Protein AF-A0A7W9W9N7-F1 (afdb_monomer_lite)

InterPro domains:
  IPR012348 Ribonucleotide reductase-like [G3DSA:1.10.620.20] (193-237)

Sequence (237 aa):
MQHYTRLLMATAGLLALSTLVPGGTSSCSSGFCTPVYAQGGPNQPDMQTIHKLFADNKKIKRTVKNIPGGIEALTEATDPKTVALLQEHVAAMKIRLEKNQPMRMWDPLFAVLFQNADKVKMTVENTKRGVKITETSSDAYVVKLLQEHAKAVSGFVKDGIAGMHVSHPAPPKGAAPVAKTKEPAFVGKGDGEKTCPVTGEPVDVAQFVTWKGKTVKFCCPSCKAAFEKAPEKFLKK

Foldseek 3Di:
DDDDDDDDDDDDDDDDDDDDDDDDDDPDDDDDPDPPPDDDPPCVVLVVLQLVCLVCLVQKDKDWDQDVFAIKIDIFGPDPVNQVSQLVNVVVVVVCLVVLPFDPCVAQLRVVLSVCSVFKDWDWDRDPGHIMITIGGPDQLNRVSRVQVSVLVVVSSVNRPVSPPDHGDRDDDPPGRPPPDDDQAQQQLDDQPQAQRNPRHGFDPVAWDQDPNDIGTHNDPVSSVVCVVPVVNRDDD

pLDDT: mean 76.77, std 19.84, range [31.56, 97.44]

Organism: Armatimonas rosea (NCBI:txid685828)

Structure (mmCIF, N/CA/C/O backbone):
data_AF-A0A7W9W9N7-F1
#
_entry.id   AF-A0A7W9W9N7-F1
#
loop_
_atom_site.group_PDB
_atom_site.id
_atom_site.type_symbol
_atom_site.label_atom_id
_atom_site.label_alt_id
_atom_site.label_comp_id
_atom_site.label_asym_id
_atom_site.label_entity_id
_atom_site.label_seq_id
_atom_site.pdbx_PDB_ins_code
_atom_site.Cartn_x
_atom_site.Cartn_y
_atom_site.Cartn_z
_atom_site.occupancy
_atom_site.B_iso_or_equiv
_atom_site.auth_seq_id
_atom_site.auth_comp_id
_atom_site.auth_asym_id
_atom_site.auth_atom_id
_atom_site.pdbx_PDB_model_num
ATOM 1 N N . MET A 1 1 ? 61.807 41.816 -16.474 1.00 40.84 1 MET A N 1
ATOM 2 C CA . MET A 1 1 ? 62.053 42.867 -17.480 1.00 40.84 1 MET A CA 1
ATOM 3 C C . MET A 1 1 ? 61.484 42.402 -18.814 1.00 40.84 1 MET A C 1
ATOM 5 O O . MET A 1 1 ? 61.576 41.218 -19.095 1.00 40.84 1 MET A O 1
ATOM 9 N N . GLN A 1 2 ? 60.930 43.349 -19.576 1.00 47.66 2 GLN A N 1
ATOM 10 C CA . GLN A 1 2 ? 60.571 43.295 -21.004 1.00 47.66 2 GLN A CA 1
ATOM 11 C C . GLN A 1 2 ? 59.328 42.515 -21.468 1.00 47.66 2 GLN A C 1
ATOM 13 O O . GLN A 1 2 ? 59.349 41.338 -21.804 1.00 47.66 2 GLN A O 1
ATOM 18 N N . HIS A 1 3 ? 58.253 43.304 -21.560 1.00 47.69 3 HIS A N 1
ATOM 19 C CA . HIS A 1 3 ? 57.257 43.368 -22.632 1.00 47.69 3 HIS A CA 1
ATOM 20 C C . HIS A 1 3 ? 57.700 42.814 -23.995 1.00 47.69 3 HIS A C 1
ATOM 22 O O . HIS A 1 3 ? 58.794 43.148 -24.428 1.00 47.69 3 HIS A O 1
ATOM 28 N N . TYR A 1 4 ? 56.785 42.157 -24.722 1.00 55.44 4 TYR A N 1
ATOM 29 C CA . TYR A 1 4 ? 56.448 42.533 -26.104 1.00 55.44 4 TYR A CA 1
ATOM 30 C C . TYR A 1 4 ? 55.021 42.100 -26.480 1.00 55.44 4 TYR A C 1
ATOM 32 O O . TYR A 1 4 ? 54.622 40.946 -26.356 1.00 55.44 4 TYR A O 1
ATOM 40 N N . THR A 1 5 ? 54.275 43.094 -26.947 1.00 49.91 5 THR A N 1
ATOM 41 C CA . THR A 1 5 ? 52.902 43.090 -27.458 1.00 49.91 5 THR A CA 1
ATOM 42 C C . THR A 1 5 ? 52.925 42.941 -28.985 1.00 49.91 5 THR A C 1
ATOM 44 O O . THR A 1 5 ? 53.748 43.601 -29.616 1.00 49.91 5 THR A O 1
ATOM 47 N N . ARG A 1 6 ? 52.011 42.156 -29.584 1.00 56.78 6 ARG A N 1
ATOM 48 C CA . ARG A 1 6 ? 51.442 42.305 -30.956 1.00 56.78 6 ARG A CA 1
ATOM 49 C C . ARG A 1 6 ? 50.435 41.163 -31.187 1.00 56.78 6 ARG A C 1
ATOM 51 O O . ARG A 1 6 ? 50.823 40.006 -31.190 1.00 56.78 6 ARG A O 1
ATOM 58 N N . LEU A 1 7 ? 49.122 41.390 -31.129 1.00 46.16 7 LEU A N 1
ATOM 59 C CA . LEU A 1 7 ? 48.258 42.023 -32.140 1.00 46.16 7 LEU A CA 1
ATOM 60 C C . LEU A 1 7 ? 48.300 41.303 -33.502 1.00 46.16 7 LEU A C 1
ATOM 62 O O . LEU A 1 7 ? 49.146 41.608 -34.333 1.00 46.16 7 LEU A O 1
ATOM 66 N N . LEU A 1 8 ? 47.339 40.401 -33.723 1.00 48.62 8 LEU A N 1
ATOM 67 C CA . LEU A 1 8 ? 46.873 39.909 -35.028 1.00 48.62 8 LEU A CA 1
ATOM 68 C C . LEU A 1 8 ? 45.351 39.710 -34.890 1.00 48.62 8 LEU A C 1
ATOM 70 O O . LEU A 1 8 ? 44.895 38.868 -34.128 1.00 48.62 8 LEU A O 1
ATOM 74 N N . MET A 1 9 ? 44.589 40.711 -35.335 1.00 42.50 9 MET A N 1
ATOM 75 C CA . MET A 1 9 ? 43.753 40.665 -36.545 1.00 42.50 9 MET A CA 1
ATOM 76 C C . MET A 1 9 ? 42.456 39.866 -36.357 1.00 42.50 9 MET A C 1
ATOM 78 O O . MET A 1 9 ? 42.395 38.654 -36.535 1.00 42.50 9 MET A O 1
ATOM 82 N N . ALA A 1 10 ? 41.398 40.615 -36.040 1.00 45.53 10 ALA A N 1
ATOM 83 C CA . ALA A 1 10 ? 40.018 40.208 -36.236 1.00 45.53 10 ALA A CA 1
ATOM 84 C C . ALA A 1 10 ? 39.754 39.967 -37.730 1.00 45.53 10 ALA A C 1
ATOM 86 O O . ALA A 1 10 ? 40.024 40.837 -38.556 1.00 45.53 10 ALA A O 1
ATOM 87 N N . THR A 1 11 ? 39.175 38.817 -38.066 1.00 50.44 11 THR A N 1
ATOM 88 C CA . THR A 1 11 ? 38.458 38.621 -39.329 1.00 50.44 11 THR A CA 1
ATOM 89 C C . THR A 1 11 ? 37.087 38.038 -39.020 1.00 50.44 11 THR A C 1
ATOM 91 O O . THR A 1 11 ? 36.944 36.993 -38.389 1.00 50.44 11 THR A O 1
ATOM 94 N N . ALA A 1 12 ? 36.068 38.795 -39.416 1.00 47.12 12 ALA A N 1
ATOM 95 C CA . ALA A 1 12 ? 34.688 38.360 -39.476 1.00 47.12 12 ALA A CA 1
ATOM 96 C C . ALA A 1 12 ? 34.549 37.277 -40.557 1.00 47.12 12 ALA A C 1
ATOM 98 O O . ALA A 1 12 ? 35.091 37.417 -41.651 1.00 47.12 12 ALA A O 1
ATOM 99 N N . GLY A 1 13 ? 33.807 36.216 -40.254 1.00 39.72 13 GLY A N 1
ATOM 100 C CA . GLY A 1 13 ? 33.548 35.114 -41.175 1.00 39.72 13 GLY A CA 1
ATOM 101 C C . GLY A 1 13 ? 32.287 34.370 -40.769 1.00 39.72 13 GLY A C 1
ATOM 102 O O . GLY A 1 13 ? 32.342 33.341 -40.106 1.00 39.72 13 GLY A O 1
ATOM 103 N N . LEU A 1 14 ? 31.144 34.946 -41.135 1.00 44.09 14 LEU A N 1
ATOM 104 C CA . LEU A 1 14 ? 29.824 34.330 -41.084 1.00 44.09 14 LEU A CA 1
ATOM 105 C C . LEU A 1 14 ? 29.801 33.156 -42.079 1.00 44.09 14 LEU A C 1
ATOM 107 O O . LEU A 1 14 ? 29.951 33.390 -43.272 1.00 44.09 14 LEU A O 1
ATOM 111 N N . LEU A 1 15 ? 29.595 31.921 -41.619 1.00 41.34 15 LEU A N 1
ATOM 112 C CA . LEU A 1 15 ? 29.203 30.788 -42.467 1.00 41.34 15 LEU A CA 1
ATOM 113 C C . LEU A 1 15 ? 28.406 29.798 -41.613 1.00 41.34 15 LEU A C 1
ATOM 115 O O . LEU A 1 15 ? 28.943 28.933 -40.925 1.00 41.34 15 LEU A O 1
ATOM 119 N N . ALA A 1 16 ? 27.088 29.988 -41.628 1.00 44.88 16 ALA A N 1
ATOM 120 C CA . ALA A 1 16 ? 26.126 29.045 -41.089 1.00 44.88 16 ALA A CA 1
ATOM 121 C C . ALA A 1 16 ? 26.057 27.827 -42.020 1.00 44.88 16 ALA A C 1
ATOM 123 O O . ALA A 1 16 ? 25.498 27.907 -43.113 1.00 44.88 16 ALA A O 1
ATOM 124 N N . LEU A 1 17 ? 26.625 26.701 -41.587 1.00 41.78 17 LEU A N 1
ATOM 125 C CA . LEU A 1 17 ? 26.434 25.411 -42.239 1.00 41.78 17 LEU A CA 1
ATOM 126 C C . LEU A 1 17 ? 25.361 24.641 -41.465 1.00 41.78 17 LEU A C 1
ATOM 128 O O . LEU A 1 17 ? 25.608 24.064 -40.408 1.00 41.78 17 LEU A O 1
ATOM 132 N N . SER A 1 18 ? 24.138 24.714 -41.983 1.00 44.16 18 SER A N 1
ATOM 133 C CA . SER A 1 18 ? 22.984 23.966 -41.501 1.00 44.16 18 SER A CA 1
ATOM 134 C C . SER A 1 18 ? 23.140 22.502 -41.918 1.00 44.16 18 SER A C 1
ATOM 136 O O . SER A 1 18 ? 22.981 22.164 -43.090 1.00 44.16 18 SER A O 1
ATOM 138 N N . THR A 1 19 ? 23.494 21.627 -40.978 1.00 45.19 19 THR A N 1
ATOM 139 C CA . THR A 1 19 ? 23.406 20.181 -41.179 1.00 45.19 19 THR A CA 1
ATOM 140 C C . THR A 1 19 ? 22.002 19.713 -40.808 1.00 45.19 19 THR A C 1
ATOM 142 O O . THR A 1 19 ? 21.593 19.723 -39.647 1.00 45.19 19 THR A O 1
ATOM 145 N N . LEU A 1 20 ? 21.250 19.320 -41.840 1.00 41.62 20 LEU A N 1
ATOM 146 C CA . LEU A 1 20 ? 19.991 18.590 -41.731 1.00 41.62 20 LEU A CA 1
ATOM 147 C C . LEU A 1 20 ? 20.196 17.315 -40.898 1.00 41.62 20 LEU A C 1
ATOM 149 O O . LEU A 1 20 ? 20.941 16.418 -41.292 1.00 41.62 20 LEU A O 1
ATOM 153 N N . VAL A 1 21 ? 19.476 17.215 -39.783 1.00 51.91 21 VAL A N 1
ATOM 154 C CA . VAL A 1 21 ? 19.226 15.952 -39.080 1.00 51.91 21 VAL A CA 1
ATOM 155 C C . VAL A 1 21 ? 18.030 15.266 -39.757 1.00 51.91 21 VAL A C 1
ATOM 157 O O . VAL A 1 21 ? 16.982 15.902 -39.904 1.00 51.91 21 VAL A O 1
ATOM 160 N N . PRO A 1 22 ? 18.129 13.992 -40.172 1.00 45.22 22 PRO A N 1
ATOM 161 C CA . PRO A 1 22 ? 17.007 13.294 -40.779 1.00 45.22 22 PRO A CA 1
ATOM 162 C C . PRO A 1 22 ? 16.004 12.802 -39.723 1.00 45.22 22 PRO A C 1
ATOM 164 O O . PRO A 1 22 ? 16.324 11.980 -38.871 1.00 45.22 22 PRO A O 1
ATOM 167 N N . GLY A 1 23 ? 14.760 13.273 -39.856 1.00 41.81 23 GLY A N 1
ATOM 168 C CA . GLY A 1 23 ? 13.584 12.398 -39.900 1.00 41.81 23 GLY A CA 1
ATOM 169 C C . GLY A 1 23 ? 13.030 11.832 -38.589 1.00 41.81 23 GLY A C 1
ATOM 170 O O . GLY A 1 23 ? 12.945 10.618 -38.443 1.00 41.81 23 GLY A O 1
ATOM 171 N N . GLY A 1 24 ? 12.526 12.689 -37.698 1.00 35.91 24 GLY A N 1
ATOM 172 C CA . GLY A 1 24 ? 11.373 12.347 -36.857 1.00 35.91 24 GLY A CA 1
ATOM 173 C C . GLY A 1 24 ? 10.128 12.964 -37.491 1.00 35.91 24 GLY A C 1
ATOM 174 O O . GLY A 1 24 ? 10.065 14.183 -37.634 1.00 35.91 24 GLY A O 1
ATOM 175 N N . THR A 1 25 ? 9.168 12.159 -37.947 1.00 45.03 25 THR A N 1
ATOM 176 C CA . THR A 1 25 ? 7.948 12.661 -38.598 1.00 45.03 25 THR A CA 1
ATOM 177 C C . THR A 1 25 ? 7.050 13.357 -37.575 1.00 45.03 25 THR A C 1
ATOM 179 O O . THR A 1 25 ? 6.193 12.734 -36.950 1.00 45.03 25 THR A O 1
ATOM 182 N N . SER A 1 26 ? 7.260 14.658 -37.396 1.00 41.06 26 SER A N 1
ATOM 183 C CA . SER A 1 26 ? 6.352 15.559 -36.691 1.00 41.06 26 SER A CA 1
ATOM 184 C C . SER A 1 26 ? 5.166 15.881 -37.599 1.00 41.06 26 SER A C 1
ATOM 186 O O . SER A 1 26 ? 5.323 16.532 -38.629 1.00 41.06 26 SER A O 1
ATOM 188 N N . SER A 1 27 ? 3.969 15.423 -37.231 1.00 42.00 27 SER A N 1
ATOM 189 C CA . SER A 1 27 ? 2.727 15.856 -37.878 1.00 42.00 27 SER A CA 1
ATOM 190 C C . SER A 1 27 ? 2.332 17.226 -37.327 1.00 42.00 27 SER A C 1
ATOM 192 O O . SER A 1 27 ? 1.680 17.321 -36.290 1.00 42.00 27 SER A O 1
ATOM 194 N N . CYS A 1 28 ? 2.740 18.286 -38.021 1.00 42.50 28 CYS A N 1
ATOM 195 C CA . CYS A 1 28 ? 2.352 19.659 -37.720 1.00 42.50 28 CYS A CA 1
ATOM 196 C C . CYS A 1 28 ? 1.091 20.019 -38.513 1.00 42.50 28 CYS A C 1
ATOM 198 O O . CYS A 1 28 ? 1.147 20.146 -39.734 1.00 42.50 28 CYS A O 1
ATOM 200 N N . SER A 1 29 ? -0.034 20.234 -37.833 1.00 39.81 29 SER A N 1
ATOM 201 C CA . SER A 1 29 ? -1.151 20.989 -38.404 1.00 39.81 29 SER A CA 1
ATOM 202 C C . SER A 1 29 ? -1.223 22.338 -37.696 1.00 39.81 29 SER A C 1
ATOM 204 O O . SER A 1 29 ? -1.280 22.398 -36.470 1.00 39.81 29 SER A O 1
ATOM 206 N N . SER A 1 30 ? -1.158 23.417 -38.480 1.00 48.25 30 SER A N 1
ATOM 207 C CA . SER A 1 30 ? -1.393 24.808 -38.059 1.00 48.25 30 SER A CA 1
ATOM 208 C C . SER A 1 30 ? -0.595 25.301 -36.838 1.00 48.25 30 SER A C 1
ATOM 210 O O . SER A 1 30 ? -1.160 25.655 -35.808 1.00 48.25 30 SER A O 1
ATOM 212 N N . GLY A 1 31 ? 0.732 25.390 -36.977 1.00 48.78 31 GLY A N 1
ATOM 213 C CA . GLY A 1 31 ? 1.552 26.374 -36.248 1.00 48.78 31 GLY A CA 1
ATOM 214 C C . GLY A 1 31 ? 1.765 26.181 -34.741 1.00 48.78 31 GLY A C 1
ATOM 215 O O . GLY A 1 31 ? 2.533 26.937 -34.156 1.00 48.78 31 GLY A O 1
ATOM 216 N N . PHE A 1 32 ? 1.172 25.167 -34.115 1.00 36.06 32 PHE A N 1
ATOM 217 C CA . PHE A 1 32 ? 1.457 24.795 -32.730 1.00 36.06 32 PHE A CA 1
ATOM 218 C C . PHE A 1 32 ? 2.017 23.372 -32.680 1.00 36.06 32 PHE A C 1
ATOM 220 O O . PHE A 1 32 ? 1.282 22.394 -32.785 1.00 36.06 32 PHE A O 1
ATOM 227 N N . CYS A 1 33 ? 3.334 23.251 -32.490 1.00 39.16 33 CYS A N 1
ATOM 228 C CA . CYS A 1 33 ? 3.949 22.004 -32.039 1.00 39.16 33 CYS A CA 1
ATOM 229 C C . CYS A 1 33 ? 3.643 21.830 -30.550 1.00 39.16 33 CYS A C 1
ATOM 231 O O . CYS A 1 33 ? 4.439 22.212 -29.692 1.00 39.16 33 CYS A O 1
ATOM 233 N N . THR A 1 34 ? 2.478 21.278 -30.227 1.00 42.88 34 THR A N 1
ATOM 234 C CA . THR A 1 34 ? 2.276 20.687 -28.906 1.00 42.88 34 THR A CA 1
ATOM 235 C C . THR A 1 34 ? 3.014 19.345 -28.867 1.00 42.88 34 THR A C 1
ATOM 237 O O . THR A 1 34 ? 2.964 18.586 -29.839 1.00 42.88 34 THR A O 1
ATOM 240 N N . PRO A 1 35 ? 3.746 19.022 -27.784 1.00 41.84 35 PRO A N 1
ATOM 241 C CA . PRO A 1 35 ? 4.272 17.675 -27.613 1.00 41.84 35 PRO A CA 1
ATOM 242 C C . PRO A 1 35 ? 3.097 16.692 -27.663 1.00 41.84 35 PRO A C 1
ATOM 244 O O . PRO A 1 35 ? 2.033 16.972 -27.106 1.00 41.84 35 PRO A O 1
ATOM 247 N N . VAL A 1 36 ? 3.279 15.557 -28.343 1.00 39.09 36 VAL A N 1
ATOM 248 C CA . VAL A 1 36 ? 2.291 14.473 -28.444 1.00 39.09 36 VAL A CA 1
ATOM 249 C C . VAL A 1 36 ? 2.085 13.852 -27.053 1.00 39.09 36 VAL A C 1
ATOM 251 O O . VAL A 1 36 ? 2.637 12.815 -26.717 1.00 39.09 36 VAL A O 1
ATOM 254 N N . TYR A 1 37 ? 1.293 14.530 -26.228 1.00 43.41 37 TYR A N 1
ATOM 255 C CA . TYR A 1 37 ? 0.692 14.071 -24.974 1.00 43.41 37 TYR A CA 1
ATOM 256 C C . TYR A 1 37 ? -0.806 14.399 -25.000 1.00 43.41 37 TYR A C 1
ATOM 258 O O . TYR A 1 37 ? -1.374 14.881 -24.025 1.00 43.41 37 TYR A O 1
ATOM 266 N N . ALA A 1 38 ? -1.460 14.228 -26.149 1.00 44.88 38 ALA A N 1
ATOM 267 C CA . ALA A 1 38 ? -2.845 14.656 -26.300 1.00 44.88 38 ALA A CA 1
ATOM 268 C C . ALA A 1 38 ? -3.638 13.753 -27.245 1.00 44.88 38 ALA A C 1
ATOM 270 O O . ALA A 1 38 ? -4.150 14.201 -28.262 1.00 44.88 38 ALA A O 1
ATOM 271 N N . GLN A 1 39 ? -3.794 12.486 -26.871 1.00 40.41 39 GLN A N 1
ATOM 272 C CA . GLN A 1 39 ? -5.055 11.790 -27.117 1.00 40.41 39 GLN A CA 1
ATOM 273 C C . GLN A 1 39 ? -5.409 10.993 -25.874 1.00 40.41 39 GLN A C 1
ATOM 275 O O . GLN A 1 39 ? -5.072 9.823 -25.738 1.00 40.41 39 GLN A O 1
ATOM 280 N N . GLY A 1 40 ? -6.057 11.678 -24.937 1.00 38.28 40 GLY A N 1
ATOM 281 C CA . GLY A 1 40 ? -6.703 11.024 -23.827 1.00 38.28 40 GLY A CA 1
ATOM 282 C C . GLY A 1 40 ? -7.186 11.980 -22.754 1.00 38.28 40 GLY A C 1
ATOM 283 O O . GLY A 1 40 ? -6.492 12.933 -22.422 1.00 38.28 40 GLY A O 1
ATOM 284 N N . GLY A 1 41 ? -8.392 11.748 -22.226 1.00 39.88 41 GLY A N 1
ATOM 285 C CA . GLY A 1 41 ? -8.937 12.527 -21.107 1.00 39.88 41 GLY A CA 1
ATOM 286 C C . GLY A 1 41 ? -7.998 12.558 -19.885 1.00 39.88 41 GLY A C 1
ATOM 287 O O . GLY A 1 41 ? -7.009 11.826 -19.857 1.00 39.88 41 GLY A O 1
ATOM 288 N N . PRO A 1 42 ? -8.318 13.333 -18.832 1.00 54.25 42 PRO A N 1
ATOM 289 C CA . PRO A 1 42 ? -7.408 13.668 -17.719 1.00 54.25 42 PRO A CA 1
ATOM 290 C C . PRO A 1 42 ? -6.835 12.477 -16.915 1.00 54.25 42 PRO A C 1
ATOM 292 O O . PRO A 1 42 ? -6.027 12.674 -16.012 1.00 54.25 42 PRO A O 1
ATOM 295 N N . ASN A 1 43 ? -7.232 11.241 -17.233 1.00 57.00 43 ASN A N 1
ATOM 296 C CA . ASN A 1 43 ? -6.779 10.005 -16.593 1.00 57.00 43 ASN A CA 1
ATOM 297 C C . ASN A 1 43 ? -6.133 8.993 -17.559 1.00 57.00 43 ASN A C 1
ATOM 299 O O . ASN A 1 43 ? -5.747 7.912 -17.127 1.00 57.00 43 ASN A O 1
ATOM 303 N N . GLN A 1 44 ? -6.041 9.282 -18.860 1.00 58.38 44 GLN A N 1
ATOM 304 C CA . GLN A 1 44 ? -5.540 8.304 -19.829 1.00 58.38 44 GLN A CA 1
ATOM 305 C C . GLN A 1 44 ? -4.062 7.898 -19.688 1.00 58.38 44 GLN A C 1
ATOM 307 O O . GLN A 1 44 ? -3.822 6.695 -19.807 1.00 58.38 44 GLN A O 1
ATOM 312 N N . PRO A 1 45 ? -3.084 8.790 -19.410 1.00 71.69 45 PRO A N 1
ATOM 313 C CA . PRO A 1 45 ? -1.697 8.344 -19.224 1.00 71.69 45 PRO A CA 1
ATOM 314 C C . PRO A 1 45 ? -1.576 7.375 -18.039 1.00 71.69 45 PRO A C 1
ATOM 316 O O . PRO A 1 45 ? -0.962 6.318 -18.154 1.00 71.69 45 PRO A O 1
ATOM 319 N N . ASP A 1 46 ? -2.287 7.650 -16.947 1.00 75.25 46 ASP A N 1
ATOM 320 C CA . ASP A 1 46 ? -2.274 6.798 -15.757 1.00 75.25 46 ASP A CA 1
ATOM 321 C C . ASP A 1 46 ? -2.879 5.421 -16.021 1.00 75.25 46 ASP A C 1
ATOM 323 O O . ASP A 1 46 ? -2.357 4.419 -15.534 1.00 75.25 46 ASP A O 1
ATOM 327 N N . MET A 1 47 ? -3.958 5.354 -16.809 1.00 81.62 47 MET A N 1
ATOM 328 C CA . MET A 1 47 ? -4.556 4.075 -17.194 1.00 81.62 47 MET A CA 1
ATOM 329 C C . MET A 1 47 ? -3.599 3.262 -18.075 1.00 81.62 47 MET A C 1
ATOM 331 O O . MET A 1 47 ? -3.460 2.059 -17.879 1.00 81.62 47 MET A O 1
ATOM 335 N N . GLN A 1 48 ? -2.868 3.886 -18.997 1.00 84.50 48 GLN A N 1
ATOM 336 C CA . GLN A 1 48 ? -1.865 3.161 -19.786 1.00 84.50 48 GLN A CA 1
ATOM 337 C C . GLN A 1 48 ? -0.732 2.626 -18.897 1.00 84.50 48 GLN A C 1
ATOM 339 O O . GLN A 1 48 ? -0.383 1.443 -18.972 1.00 84.50 48 GLN A O 1
ATOM 344 N N . THR A 1 49 ? -0.208 3.464 -18.001 1.00 85.75 49 THR A N 1
ATOM 345 C CA . THR A 1 49 ? 0.877 3.098 -17.083 1.00 85.75 49 THR A CA 1
ATOM 346 C C . THR A 1 49 ? 0.447 2.002 -16.106 1.00 85.75 49 THR A C 1
ATOM 348 O O . THR A 1 49 ? 1.165 1.015 -15.939 1.00 85.75 49 THR A O 1
ATOM 351 N N . ILE A 1 50 ? -0.746 2.100 -15.509 1.00 86.38 50 ILE A N 1
ATOM 352 C CA . ILE A 1 50 ? -1.230 1.109 -14.538 1.00 86.38 50 ILE A CA 1
ATOM 353 C C . ILE A 1 50 ? -1.510 -0.249 -15.195 1.00 86.38 50 ILE A C 1
ATOM 355 O O . ILE A 1 50 ? -1.121 -1.278 -14.649 1.00 86.38 50 ILE A O 1
ATOM 359 N N . HIS A 1 51 ? -2.098 -0.274 -16.399 1.00 88.06 51 HIS A N 1
ATOM 360 C CA . HIS A 1 51 ? -2.318 -1.516 -17.145 1.00 88.06 51 HIS A CA 1
ATOM 361 C C . HIS A 1 51 ? -0.991 -2.208 -17.474 1.00 88.06 51 HIS A C 1
ATOM 363 O O . HIS A 1 51 ? -0.883 -3.430 -17.374 1.00 88.06 51 HIS A O 1
ATOM 369 N N . LYS A 1 52 ? 0.042 -1.430 -17.812 1.00 90.50 52 LYS A N 1
ATOM 370 C CA . LYS A 1 52 ? 1.378 -1.966 -18.073 1.00 90.50 52 LYS A CA 1
ATOM 371 C C . LYS A 1 52 ? 2.032 -2.527 -16.811 1.00 90.50 52 LYS A C 1
ATOM 373 O O . LYS A 1 52 ? 2.583 -3.621 -16.859 1.00 90.50 52 LYS A O 1
ATOM 378 N N . LEU A 1 53 ? 1.905 -1.840 -15.674 1.00 91.12 53 LEU A N 1
ATOM 379 C CA . LEU A 1 53 ? 2.375 -2.343 -14.379 1.00 91.12 53 LEU A CA 1
ATOM 380 C C . LEU A 1 53 ? 1.657 -3.635 -13.960 1.00 91.12 53 LEU A C 1
A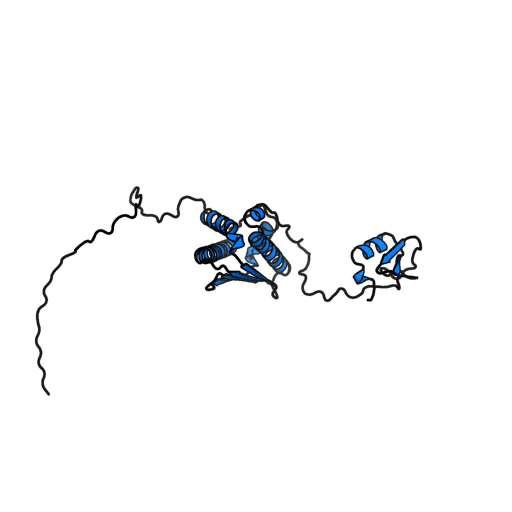TOM 382 O O . LEU A 1 53 ? 2.300 -4.546 -13.444 1.00 91.12 53 LEU A O 1
ATOM 386 N N . PHE A 1 54 ? 0.353 -3.752 -14.223 1.00 90.56 54 PHE A N 1
ATOM 387 C CA . PHE A 1 54 ? -0.394 -4.989 -13.979 1.00 90.56 54 PHE A CA 1
ATOM 388 C C . PHE A 1 54 ? 0.010 -6.132 -14.917 1.00 90.56 54 PHE A C 1
ATOM 390 O O . PHE A 1 54 ? -0.002 -7.285 -14.493 1.00 90.56 54 PHE A O 1
ATOM 397 N N . ALA A 1 55 ? 0.385 -5.841 -16.165 1.00 90.06 55 ALA A N 1
ATOM 398 C CA . ALA A 1 55 ? 0.920 -6.845 -17.087 1.00 90.06 55 ALA A CA 1
ATOM 399 C C . ALA A 1 55 ? 2.333 -7.310 -16.682 1.00 90.06 55 ALA A C 1
ATOM 401 O O . ALA A 1 55 ? 2.664 -8.490 -16.796 1.00 90.06 55 ALA A O 1
ATOM 402 N N . ASP A 1 56 ? 3.150 -6.394 -16.159 1.00 92.44 56 ASP A N 1
ATOM 403 C CA . ASP A 1 56 ? 4.515 -6.652 -15.689 1.00 92.44 56 ASP A CA 1
ATOM 404 C C . ASP A 1 56 ? 4.583 -7.066 -14.205 1.00 92.44 56 ASP A C 1
ATOM 406 O O . ASP A 1 56 ? 5.668 -7.094 -13.622 1.00 92.44 56 ASP A O 1
ATOM 410 N N . ASN A 1 57 ? 3.460 -7.434 -13.579 1.00 91.75 57 ASN A N 1
ATOM 411 C CA . ASN A 1 57 ? 3.366 -7.661 -12.133 1.00 91.75 57 ASN A CA 1
ATOM 412 C C . ASN A 1 57 ? 4.392 -8.682 -11.599 1.00 91.75 57 ASN A C 1
ATOM 414 O O . ASN A 1 57 ? 4.960 -8.495 -10.527 1.00 91.75 57 ASN A O 1
ATOM 418 N N . LYS A 1 58 ? 4.722 -9.711 -12.392 1.00 92.50 58 LYS A N 1
ATOM 419 C CA . LYS A 1 58 ? 5.734 -10.734 -12.059 1.00 92.50 58 LYS A CA 1
ATOM 420 C C . LYS A 1 58 ? 7.163 -10.188 -11.944 1.00 92.50 58 LYS A C 1
ATOM 422 O O . LYS A 1 58 ? 8.021 -10.854 -11.371 1.00 92.50 58 LYS A O 1
ATOM 427 N N . LYS A 1 59 ? 7.436 -9.004 -12.499 1.00 93.19 59 LYS A N 1
ATOM 428 C CA . LYS A 1 59 ? 8.737 -8.315 -12.430 1.00 93.19 59 LYS A CA 1
ATOM 429 C C . LYS A 1 59 ? 8.832 -7.367 -11.234 1.00 93.19 59 LYS A C 1
ATOM 431 O O . LYS A 1 59 ? 9.895 -6.790 -11.001 1.00 93.19 59 LYS A O 1
ATOM 436 N N . ILE A 1 60 ? 7.736 -7.188 -10.498 1.00 95.38 60 ILE A N 1
ATOM 437 C CA . ILE A 1 60 ? 7.616 -6.231 -9.406 1.00 95.38 60 ILE A CA 1
ATOM 438 C C . ILE A 1 60 ? 7.642 -6.991 -8.083 1.00 95.38 60 ILE A C 1
ATOM 440 O O . ILE A 1 60 ? 6.872 -7.919 -7.849 1.00 95.38 60 ILE A O 1
ATOM 444 N N . LYS A 1 61 ? 8.518 -6.561 -7.178 1.00 96.00 61 LYS A N 1
ATOM 445 C CA . LYS A 1 61 ? 8.569 -7.039 -5.802 1.00 96.00 61 LYS A CA 1
ATOM 446 C C . LYS A 1 61 ? 8.145 -5.912 -4.876 1.00 96.00 61 LYS A C 1
ATOM 448 O O . LYS A 1 61 ? 8.762 -4.851 -4.855 1.00 96.00 61 LYS A O 1
ATOM 453 N N . ARG A 1 62 ? 7.104 -6.152 -4.082 1.00 96.62 62 ARG A N 1
ATOM 454 C CA . ARG A 1 62 ? 6.596 -5.197 -3.094 1.00 96.62 62 ARG A CA 1
ATOM 455 C C . ARG A 1 62 ? 6.738 -5.760 -1.687 1.00 96.62 62 ARG A C 1
ATOM 457 O O . ARG A 1 62 ? 6.376 -6.903 -1.436 1.00 96.62 62 ARG A O 1
ATOM 464 N N . THR A 1 63 ? 7.242 -4.940 -0.772 1.00 96.44 63 THR A N 1
ATOM 465 C CA . THR A 1 63 ? 7.324 -5.235 0.663 1.00 96.44 63 THR A CA 1
ATOM 466 C C . THR A 1 63 ? 6.627 -4.123 1.432 1.00 96.44 63 THR A C 1
ATOM 468 O O . THR A 1 63 ? 6.920 -2.952 1.208 1.00 96.44 63 THR A O 1
ATOM 471 N N . VAL A 1 64 ? 5.723 -4.480 2.345 1.00 96.94 64 VAL A N 1
ATOM 472 C CA . VAL A 1 64 ? 4.989 -3.527 3.188 1.00 96.94 64 VAL A CA 1
ATOM 473 C C . VAL A 1 64 ? 5.341 -3.773 4.649 1.00 96.94 64 VAL A C 1
ATOM 475 O O . VAL A 1 64 ? 5.338 -4.912 5.115 1.00 96.94 64 VAL A O 1
ATOM 478 N N . LYS A 1 65 ? 5.626 -2.696 5.376 1.00 96.31 65 LYS A N 1
ATOM 479 C CA . LYS A 1 65 ? 5.821 -2.682 6.823 1.00 96.31 65 LYS A CA 1
ATOM 480 C C . LYS A 1 65 ? 4.789 -1.757 7.449 1.00 96.31 65 LYS A C 1
ATOM 482 O O . LYS A 1 65 ? 4.650 -0.606 7.045 1.00 96.31 65 LYS A O 1
ATOM 487 N N . ASN A 1 66 ? 4.098 -2.244 8.472 1.00 93.12 66 ASN A N 1
ATOM 488 C CA . ASN A 1 66 ? 3.239 -1.389 9.283 1.00 93.12 66 ASN A CA 1
ATOM 489 C C . ASN A 1 66 ? 4.110 -0.612 10.270 1.00 93.12 66 ASN A C 1
ATOM 491 O O . ASN A 1 66 ? 4.900 -1.211 11.002 1.00 93.12 66 ASN A O 1
ATOM 495 N N . ILE A 1 67 ? 3.942 0.706 10.306 1.00 92.69 67 ILE A N 1
ATOM 496 C CA . ILE A 1 67 ? 4.654 1.606 11.219 1.00 92.69 67 ILE A CA 1
ATOM 497 C C . ILE A 1 67 ? 3.651 2.295 12.154 1.00 92.69 67 ILE A C 1
ATOM 499 O O . ILE A 1 67 ? 2.447 2.305 11.872 1.00 92.69 67 ILE A O 1
ATOM 503 N N . PRO A 1 68 ? 4.098 2.869 13.286 1.00 88.75 68 PRO A N 1
ATOM 504 C CA . PRO A 1 68 ? 3.233 3.715 14.098 1.00 88.75 68 PRO A CA 1
ATOM 505 C C . PRO A 1 68 ? 2.641 4.843 13.241 1.00 88.75 68 PRO A C 1
ATOM 507 O O . PRO A 1 68 ? 3.378 5.585 12.600 1.00 88.75 68 PRO A O 1
ATOM 510 N N . GLY A 1 69 ? 1.311 4.945 13.204 1.00 90.56 69 GLY A N 1
ATOM 511 C CA . GLY A 1 69 ? 0.620 5.989 12.444 1.00 90.56 69 GLY A CA 1
ATOM 512 C C . GLY A 1 69 ? 0.522 5.761 10.931 1.00 90.56 69 GLY A C 1
ATOM 513 O O . GLY A 1 69 ? 0.139 6.693 10.231 1.00 90.56 69 GLY A O 1
ATOM 514 N N . GLY A 1 70 ? 0.840 4.571 10.397 1.00 94.19 70 GLY A N 1
ATOM 515 C CA . GLY A 1 70 ? 0.690 4.331 8.957 1.00 94.19 70 GLY A CA 1
ATOM 516 C C . GLY A 1 70 ? 1.384 3.088 8.403 1.00 94.19 70 GLY A C 1
ATOM 517 O O . GLY A 1 70 ? 1.405 2.024 9.033 1.00 94.19 70 GLY A O 1
ATOM 518 N N . ILE A 1 71 ? 1.944 3.238 7.201 1.00 96.94 71 ILE A N 1
ATOM 519 C CA . ILE A 1 71 ? 2.672 2.199 6.466 1.00 96.94 71 ILE A CA 1
ATOM 520 C C . ILE A 1 71 ? 3.968 2.745 5.849 1.00 96.94 71 ILE A C 1
ATOM 522 O O . ILE A 1 71 ? 4.083 3.922 5.512 1.00 96.94 71 ILE A O 1
ATOM 526 N N . GLU A 1 72 ? 4.919 1.843 5.637 1.00 97.19 72 GLU A N 1
ATOM 527 C CA . GLU A 1 72 ? 6.067 2.030 4.756 1.00 97.19 72 GLU A CA 1
ATOM 528 C C . GLU A 1 72 ? 6.048 0.911 3.706 1.00 97.19 72 GLU A C 1
ATOM 530 O O . GLU A 1 72 ? 6.002 -0.273 4.048 1.00 97.19 72 GLU A O 1
ATOM 535 N N . ALA A 1 73 ? 6.068 1.266 2.425 1.00 97.06 73 ALA A N 1
ATOM 536 C CA . ALA A 1 73 ? 6.051 0.321 1.318 1.00 97.06 73 ALA A CA 1
ATOM 537 C C . ALA A 1 73 ? 7.263 0.534 0.408 1.00 97.06 73 ALA A C 1
ATOM 539 O O . ALA A 1 73 ? 7.487 1.628 -0.102 1.00 97.06 73 ALA A O 1
ATOM 540 N N . LEU A 1 74 ? 8.019 -0.532 0.160 1.00 97.44 74 LEU A N 1
ATOM 541 C CA . LEU A 1 74 ? 9.105 -0.564 -0.814 1.00 97.44 74 LEU A CA 1
ATOM 542 C C . LEU A 1 74 ? 8.659 -1.395 -2.015 1.00 97.44 74 LEU A C 1
ATOM 544 O O . LEU A 1 74 ? 8.320 -2.569 -1.862 1.00 97.44 74 LEU A O 1
ATOM 548 N N . THR A 1 75 ? 8.645 -0.785 -3.198 1.00 97.12 75 THR A N 1
ATOM 549 C CA . THR A 1 75 ? 8.313 -1.460 -4.457 1.00 97.12 75 THR A CA 1
ATOM 550 C C . THR A 1 75 ? 9.498 -1.356 -5.401 1.00 97.12 75 THR A C 1
ATOM 552 O O . THR A 1 75 ? 9.934 -0.255 -5.728 1.00 97.12 75 THR A O 1
ATOM 555 N N . GLU A 1 76 ? 10.021 -2.500 -5.826 1.00 96.44 76 GLU A N 1
ATOM 556 C CA . GLU A 1 76 ? 11.224 -2.598 -6.646 1.00 96.44 76 GLU A CA 1
ATOM 557 C C . GLU A 1 76 ? 10.997 -3.490 -7.865 1.00 96.44 76 GLU A C 1
ATOM 559 O O . GLU A 1 76 ? 10.217 -4.440 -7.827 1.00 96.44 76 GLU A O 1
ATOM 564 N N . ALA A 1 77 ? 11.735 -3.211 -8.931 1.00 95.31 77 ALA A N 1
ATOM 565 C CA . ALA A 1 77 ? 11.822 -4.036 -10.123 1.00 95.31 77 ALA A CA 1
ATOM 566 C C . ALA A 1 77 ? 13.294 -4.230 -10.527 1.00 95.31 77 ALA A C 1
ATOM 568 O O . ALA A 1 77 ? 14.205 -3.553 -10.040 1.00 95.31 77 ALA A O 1
ATOM 569 N N . THR A 1 78 ? 13.548 -5.213 -11.387 1.00 90.31 78 THR A N 1
ATOM 570 C CA . THR A 1 78 ? 14.866 -5.432 -12.007 1.00 90.31 78 THR A CA 1
ATOM 571 C C . THR A 1 78 ? 14.971 -4.793 -13.386 1.00 90.31 78 THR A C 1
ATOM 573 O O . THR A 1 78 ? 16.059 -4.379 -13.773 1.00 90.31 78 THR A O 1
ATOM 576 N N . ASP A 1 79 ? 13.857 -4.698 -14.115 1.00 93.12 79 ASP A N 1
ATOM 577 C CA . ASP A 1 79 ? 13.810 -4.091 -15.442 1.00 93.12 79 ASP A CA 1
ATOM 578 C C . ASP A 1 79 ? 13.772 -2.552 -15.350 1.00 93.12 79 ASP A C 1
ATOM 580 O O . ASP A 1 79 ? 12.850 -2.010 -14.731 1.00 93.12 79 ASP A O 1
ATOM 584 N N . PRO A 1 80 ? 14.715 -1.824 -15.980 1.00 93.38 80 PRO A N 1
ATOM 585 C CA . PRO A 1 80 ? 14.757 -0.363 -15.925 1.00 93.38 80 PRO A CA 1
ATOM 586 C C . PRO A 1 80 ? 13.484 0.318 -16.444 1.00 93.38 80 PRO A C 1
ATOM 588 O O . PRO A 1 80 ? 13.115 1.377 -15.937 1.00 93.38 80 PRO A O 1
ATOM 591 N N . LYS A 1 81 ? 12.780 -0.279 -17.420 1.00 93.50 81 LYS A N 1
ATOM 592 C CA . LYS A 1 81 ? 11.522 0.291 -17.929 1.00 93.50 81 LYS A CA 1
ATOM 593 C C . LYS A 1 81 ? 10.409 0.154 -16.892 1.00 93.50 81 LYS A C 1
ATOM 595 O O . LYS A 1 81 ? 9.694 1.122 -16.653 1.00 93.50 81 LYS A O 1
ATOM 600 N N . THR A 1 82 ? 10.288 -0.999 -16.231 1.00 93.56 82 THR A N 1
ATOM 601 C CA . THR A 1 82 ? 9.353 -1.170 -15.106 1.00 93.56 82 THR A CA 1
ATOM 602 C C . THR A 1 82 ? 9.681 -0.228 -13.939 1.00 93.56 82 THR A C 1
ATOM 604 O O . THR A 1 82 ? 8.762 0.320 -13.339 1.00 93.56 82 THR A O 1
ATOM 607 N N . VAL A 1 83 ? 10.964 0.029 -13.640 1.00 95.00 83 VAL A N 1
ATOM 608 C CA . VAL A 1 83 ? 11.366 1.018 -12.616 1.00 95.00 83 VAL A CA 1
ATOM 609 C C . VAL A 1 83 ? 10.855 2.419 -12.957 1.00 95.00 83 VAL A C 1
ATOM 611 O O . VAL A 1 83 ? 10.264 3.070 -12.096 1.00 95.00 83 VAL A O 1
ATOM 614 N N . ALA A 1 84 ? 11.029 2.863 -14.204 1.00 93.69 84 ALA A N 1
ATOM 615 C CA . ALA A 1 84 ? 10.536 4.166 -14.649 1.00 93.69 84 ALA A CA 1
ATOM 616 C C . ALA A 1 84 ? 9.003 4.264 -14.540 1.00 93.69 84 ALA A C 1
ATOM 618 O O . ALA A 1 84 ? 8.493 5.232 -13.981 1.00 93.69 84 ALA A O 1
ATOM 619 N N . LEU A 1 85 ? 8.275 3.227 -14.976 1.00 94.31 85 LEU A N 1
ATOM 620 C CA . LEU A 1 85 ? 6.810 3.173 -14.873 1.00 94.31 85 LEU A CA 1
ATOM 621 C C . LEU A 1 85 ? 6.323 3.210 -13.418 1.00 94.31 85 LEU A C 1
ATOM 623 O O . LEU A 1 85 ? 5.316 3.849 -13.125 1.00 94.31 85 LEU A O 1
ATOM 627 N N . LEU A 1 86 ? 7.028 2.546 -12.494 1.00 94.31 86 LEU A N 1
ATOM 628 C CA . LEU A 1 86 ? 6.708 2.592 -11.063 1.00 94.31 86 LEU A CA 1
ATOM 629 C C . LEU A 1 86 ? 6.848 4.012 -10.506 1.00 94.31 86 LEU A C 1
ATOM 631 O O . LEU A 1 86 ? 5.967 4.476 -9.784 1.00 94.31 86 LEU A O 1
ATOM 635 N N . GLN A 1 87 ? 7.944 4.696 -10.836 1.00 94.12 87 GLN A N 1
ATOM 636 C CA . GLN A 1 87 ? 8.206 6.059 -10.368 1.00 94.12 87 GLN A CA 1
ATOM 637 C C . GLN A 1 87 ? 7.199 7.056 -10.953 1.00 94.12 87 GLN A C 1
ATOM 639 O O . GLN A 1 87 ? 6.656 7.876 -10.214 1.00 94.12 87 GLN A O 1
ATOM 644 N N . GLU A 1 88 ? 6.900 6.941 -12.248 1.00 92.75 88 GLU A N 1
ATOM 645 C CA . GLU A 1 88 ? 5.889 7.749 -12.934 1.00 92.75 88 GLU A CA 1
ATOM 646 C C . GLU A 1 88 ? 4.504 7.558 -12.309 1.00 92.75 88 GLU A C 1
ATOM 648 O O . GLU A 1 88 ? 3.857 8.526 -11.906 1.00 92.75 88 GLU A O 1
ATOM 653 N N . HIS A 1 89 ? 4.076 6.303 -12.149 1.00 93.38 89 HIS A N 1
ATOM 654 C CA . HIS A 1 89 ? 2.784 5.979 -11.559 1.00 93.38 89 HIS A CA 1
ATOM 655 C C . HIS A 1 89 ? 2.648 6.538 -10.141 1.00 93.38 89 HIS A C 1
ATOM 657 O O . HIS A 1 89 ? 1.652 7.183 -9.823 1.00 93.38 89 HIS A O 1
ATOM 663 N N . VAL A 1 90 ? 3.646 6.324 -9.280 1.00 93.81 90 VAL A N 1
ATOM 664 C CA . VAL A 1 90 ? 3.578 6.772 -7.882 1.00 93.81 90 VAL A CA 1
ATOM 665 C C . VAL A 1 90 ? 3.602 8.296 -7.774 1.00 93.81 90 VAL A C 1
ATOM 667 O O . VAL A 1 90 ? 2.876 8.852 -6.948 1.00 93.81 90 VAL A O 1
ATOM 670 N N . ALA A 1 91 ? 4.363 8.985 -8.630 1.00 91.94 91 ALA A N 1
ATOM 671 C CA . ALA A 1 91 ? 4.329 10.442 -8.703 1.00 91.94 91 ALA A CA 1
ATOM 672 C C . ALA A 1 91 ? 2.934 10.954 -9.107 1.00 91.94 91 ALA A C 1
ATOM 674 O O . ALA A 1 91 ? 2.401 11.857 -8.459 1.00 91.94 91 ALA A O 1
ATOM 675 N N . ALA A 1 92 ? 2.304 10.333 -10.111 1.00 90.88 92 ALA A N 1
ATOM 676 C CA . ALA A 1 92 ? 0.940 10.665 -10.516 1.00 90.88 92 ALA A CA 1
ATOM 677 C C . ALA A 1 92 ? -0.074 10.413 -9.385 1.00 90.88 92 ALA A C 1
ATOM 679 O O . ALA A 1 92 ? -0.931 11.258 -9.121 1.00 90.88 92 ALA A O 1
ATOM 680 N N . MET A 1 93 ? 0.046 9.294 -8.657 1.00 91.19 93 MET A N 1
ATOM 681 C CA . MET A 1 93 ? -0.848 8.979 -7.533 1.00 91.19 93 MET A CA 1
ATOM 682 C C . MET A 1 93 ? -0.725 9.987 -6.392 1.00 91.19 93 MET A C 1
ATOM 684 O O . MET A 1 93 ? -1.742 10.403 -5.838 1.00 91.19 93 MET A O 1
ATOM 688 N N . LYS A 1 94 ? 0.497 10.438 -6.086 1.00 91.50 94 LYS A N 1
ATOM 689 C CA . LYS A 1 94 ? 0.723 11.499 -5.101 1.00 91.50 94 LYS A CA 1
ATOM 690 C C . LYS A 1 94 ? 0.012 12.794 -5.507 1.00 91.50 94 LYS A C 1
ATOM 692 O O . LYS A 1 94 ? -0.726 13.356 -4.703 1.00 91.50 94 LYS A O 1
ATOM 697 N N . ILE A 1 95 ? 0.169 13.226 -6.760 1.00 90.62 95 ILE A N 1
ATOM 698 C CA . ILE A 1 95 ? -0.488 14.439 -7.276 1.00 90.62 95 ILE A CA 1
ATOM 699 C C . ILE A 1 95 ? -2.012 14.321 -7.176 1.00 90.62 95 ILE A C 1
ATOM 701 O O . ILE A 1 95 ? -2.686 15.283 -6.812 1.00 90.62 95 ILE A O 1
ATOM 705 N N . ARG A 1 96 ? -2.576 13.148 -7.479 1.00 89.56 96 ARG A N 1
ATOM 706 C CA . ARG A 1 96 ? -4.020 12.911 -7.359 1.00 89.56 96 ARG A CA 1
ATOM 707 C C . ARG A 1 96 ? -4.514 12.990 -5.929 1.00 89.56 96 ARG A C 1
ATOM 709 O O . ARG A 1 96 ? -5.589 13.539 -5.710 1.00 89.56 96 ARG A O 1
ATOM 716 N N . LEU A 1 97 ? -3.760 12.441 -4.982 1.00 89.81 97 LEU A N 1
ATOM 717 C CA . LEU A 1 97 ? -4.088 12.548 -3.566 1.00 89.81 97 LEU A CA 1
ATOM 718 C C . LEU A 1 97 ? -4.112 14.024 -3.141 1.00 89.81 97 LEU A C 1
ATOM 720 O O . LEU A 1 97 ? -5.092 14.474 -2.560 1.00 89.81 97 LEU A O 1
ATOM 724 N N . GLU A 1 98 ? -3.090 14.795 -3.523 1.00 88.50 98 GLU A N 1
ATOM 725 C CA . GLU A 1 98 ? -2.973 16.226 -3.202 1.00 88.50 98 GLU A CA 1
ATOM 726 C C . GLU A 1 98 ? -4.056 17.086 -3.869 1.00 88.50 98 GLU A C 1
ATOM 728 O O . GLU A 1 98 ? -4.544 18.047 -3.278 1.00 88.50 98 GLU A O 1
ATOM 733 N N . LYS A 1 99 ? -4.460 16.739 -5.096 1.00 88.25 99 LYS A N 1
ATOM 734 C CA . LYS A 1 99 ? -5.507 17.442 -5.855 1.00 88.25 99 LYS A CA 1
ATOM 735 C C . LYS A 1 99 ? -6.910 16.874 -5.641 1.00 88.25 99 LYS A C 1
ATOM 737 O O . LYS A 1 99 ? -7.844 17.330 -6.298 1.00 88.25 99 LYS A O 1
ATOM 742 N N . ASN A 1 100 ? -7.059 15.874 -4.774 1.00 85.31 100 ASN A N 1
ATOM 743 C CA . ASN A 1 100 ? -8.300 15.139 -4.547 1.00 85.31 100 ASN A CA 1
ATOM 744 C C . ASN A 1 100 ? -8.974 14.653 -5.852 1.00 85.31 100 ASN A C 1
ATOM 746 O O . ASN A 1 100 ? -10.156 14.887 -6.096 1.00 85.31 100 ASN A O 1
ATOM 750 N N . GLN A 1 101 ? -8.196 14.002 -6.721 1.00 86.06 101 GLN A N 1
ATOM 751 C CA . GLN A 1 101 ? -8.634 13.455 -8.010 1.00 86.06 101 GLN A CA 1
ATOM 752 C C . GLN A 1 101 ? -8.759 11.924 -7.932 1.00 86.06 101 GLN A C 1
ATOM 754 O O . GLN A 1 101 ? -7.840 11.211 -8.358 1.00 86.06 101 GLN A O 1
ATOM 759 N N . PRO A 1 102 ? -9.869 11.397 -7.382 1.00 81.06 102 PRO A N 1
ATOM 760 C CA . PRO A 1 102 ? -10.002 9.980 -7.086 1.00 81.06 102 PRO A CA 1
ATOM 761 C C . PRO A 1 102 ? -9.963 9.080 -8.320 1.00 81.06 102 PRO A C 1
ATOM 763 O O . PRO A 1 102 ? -10.416 9.439 -9.408 1.00 81.06 102 PRO A O 1
ATOM 766 N N . MET A 1 103 ? -9.496 7.849 -8.108 1.00 77.50 103 MET A N 1
ATOM 767 C CA . MET A 1 103 ? -9.605 6.747 -9.063 1.00 77.50 103 MET A CA 1
ATOM 768 C C . MET A 1 103 ? -10.275 5.536 -8.412 1.00 77.50 103 MET A C 1
ATOM 770 O O . MET A 1 103 ? -10.166 5.339 -7.206 1.00 77.50 103 MET A O 1
ATOM 774 N N . ARG A 1 104 ? -10.944 4.709 -9.230 1.00 82.75 104 ARG A N 1
ATOM 775 C CA . ARG A 1 104 ? -11.676 3.502 -8.794 1.00 82.75 104 ARG A CA 1
ATOM 776 C C . ARG A 1 104 ? -12.731 3.778 -7.710 1.00 82.75 104 ARG A C 1
ATOM 778 O O . ARG A 1 104 ? -12.854 3.016 -6.765 1.00 82.75 104 ARG A O 1
ATOM 785 N N . MET A 1 105 ? -13.551 4.818 -7.876 1.00 82.75 105 MET A N 1
ATOM 786 C CA . MET A 1 105 ? -14.642 5.134 -6.930 1.00 82.75 105 MET A CA 1
ATOM 787 C C . MET A 1 105 ? -15.713 4.039 -6.794 1.00 82.75 105 MET A C 1
ATOM 789 O O . MET A 1 105 ? -16.503 4.071 -5.857 1.00 82.75 105 MET A O 1
ATOM 793 N N . TRP A 1 106 ? -15.747 3.072 -7.711 1.00 80.88 106 TRP A N 1
ATOM 794 C CA . TRP A 1 106 ? -16.589 1.882 -7.591 1.00 80.88 106 TRP A CA 1
ATOM 795 C C . TRP A 1 106 ? -16.082 0.897 -6.522 1.00 80.88 106 TRP A C 1
ATOM 797 O O . TRP A 1 106 ? -16.849 0.059 -6.057 1.00 80.88 106 TRP A O 1
ATOM 807 N N . ASP A 1 107 ? -14.803 0.984 -6.141 1.00 86.38 107 ASP A N 1
ATOM 808 C CA . ASP A 1 107 ? -14.191 0.178 -5.089 1.00 86.38 107 ASP A CA 1
ATOM 809 C C . ASP A 1 107 ? -14.385 0.892 -3.731 1.00 86.38 107 ASP A C 1
ATOM 811 O O . ASP A 1 107 ? -13.877 2.008 -3.549 1.00 86.38 107 ASP A O 1
ATOM 815 N N . PRO A 1 108 ? -15.121 0.293 -2.772 1.00 89.25 108 PRO A N 1
ATOM 816 C CA . PRO A 1 108 ? -15.466 0.943 -1.509 1.00 89.25 108 PRO A CA 1
ATOM 817 C C . PRO A 1 108 ? -14.255 1.434 -0.714 1.00 89.25 108 PRO A C 1
ATOM 819 O O . PRO A 1 108 ? -14.300 2.520 -0.134 1.00 89.25 108 PRO A O 1
ATOM 822 N N . LEU A 1 109 ? -13.164 0.661 -0.692 1.00 91.69 109 LEU A N 1
ATOM 823 C CA . LEU A 1 109 ? -11.952 1.029 0.033 1.00 91.69 109 LEU A CA 1
ATOM 824 C C . LEU A 1 109 ? -11.334 2.314 -0.529 1.00 91.69 109 LEU A C 1
ATOM 826 O O . LEU A 1 109 ? -10.992 3.219 0.232 1.00 91.69 109 LEU A O 1
ATOM 830 N N . PHE A 1 110 ? -11.221 2.410 -1.855 1.00 90.25 110 PHE A N 1
ATOM 831 C CA . PHE A 1 110 ? -10.640 3.578 -2.520 1.00 90.25 110 PHE A CA 1
ATOM 832 C C . PHE A 1 110 ? -11.551 4.796 -2.391 1.00 90.25 110 PHE A C 1
ATOM 834 O O . PHE A 1 110 ? -11.067 5.884 -2.082 1.00 90.25 110 PHE A O 1
ATOM 841 N N . ALA A 1 111 ? -12.866 4.614 -2.537 1.00 88.69 111 ALA A N 1
ATOM 842 C CA . ALA A 1 111 ? -13.833 5.689 -2.347 1.00 88.69 111 ALA A CA 1
ATOM 843 C C . ALA A 1 111 ? -13.720 6.327 -0.955 1.00 88.69 111 ALA A C 1
ATOM 845 O O . ALA A 1 111 ? -13.644 7.550 -0.830 1.00 88.69 111 ALA A O 1
ATOM 846 N N . VAL A 1 112 ? -13.655 5.504 0.093 1.00 89.38 112 VAL A N 1
ATOM 847 C CA . VAL A 1 112 ? -13.558 5.989 1.475 1.00 89.38 112 VAL A CA 1
ATOM 848 C C . VAL A 1 112 ? -12.172 6.563 1.783 1.00 89.38 112 VAL A C 1
ATOM 850 O O . VAL A 1 112 ? -12.075 7.529 2.542 1.00 89.38 112 VAL A O 1
ATOM 853 N N . LEU A 1 113 ? -11.102 6.029 1.186 1.00 90.62 113 LEU A N 1
ATOM 854 C CA . LEU A 1 113 ? -9.758 6.591 1.329 1.00 90.62 113 LEU A CA 1
ATOM 855 C C . LEU A 1 113 ? -9.697 8.028 0.787 1.00 90.62 113 LEU A C 1
ATOM 857 O O . LEU A 1 113 ? -9.237 8.917 1.497 1.00 90.62 113 LEU A O 1
ATOM 861 N N . PHE A 1 114 ? -10.225 8.274 -0.419 1.00 88.75 114 PHE A N 1
ATOM 862 C CA . PHE A 1 114 ? -10.233 9.614 -1.023 1.00 88.75 114 PHE A CA 1
ATOM 863 C C . PHE A 1 114 ? -11.129 10.611 -0.276 1.00 88.75 114 PHE A C 1
ATOM 865 O O . PHE A 1 114 ? -10.787 11.784 -0.181 1.00 88.75 114 PHE A O 1
ATOM 872 N N . GLN A 1 115 ? -12.218 10.157 0.350 1.00 89.06 115 GLN A N 1
ATOM 873 C CA . GLN A 1 115 ? -13.013 10.999 1.259 1.00 89.06 115 GLN A CA 1
ATOM 874 C C . GLN A 1 115 ? -12.242 11.466 2.507 1.00 89.06 115 GLN A C 1
ATOM 876 O O . GLN A 1 115 ? -12.716 12.357 3.204 1.00 89.06 115 GLN A O 1
ATOM 881 N N . ASN A 1 116 ? -11.099 10.846 2.818 1.00 91.38 116 ASN A N 1
ATOM 882 C CA . ASN A 1 116 ? -10.226 11.206 3.936 1.00 91.38 116 ASN A CA 1
ATOM 883 C C . ASN A 1 116 ? -8.817 11.603 3.448 1.00 91.38 116 ASN A C 1
ATOM 885 O O . ASN A 1 116 ? -7.855 11.512 4.214 1.00 91.38 116 ASN A O 1
ATOM 889 N N . ALA A 1 117 ? -8.671 11.993 2.174 1.00 90.44 117 ALA A N 1
ATOM 890 C CA . ALA A 1 117 ? -7.380 12.319 1.564 1.00 90.44 117 ALA A CA 1
ATOM 891 C C . ALA A 1 117 ? -6.663 13.481 2.273 1.00 90.44 117 ALA A C 1
ATOM 893 O O . ALA A 1 117 ? -5.442 13.460 2.404 1.00 90.44 117 ALA A O 1
ATOM 894 N N . ASP A 1 118 ? -7.422 14.442 2.803 1.00 91.69 118 ASP A N 1
ATOM 895 C CA . ASP A 1 118 ? -6.947 15.584 3.595 1.00 91.69 118 ASP A CA 1
ATOM 896 C C . ASP A 1 118 ? -6.188 15.173 4.868 1.00 91.69 118 ASP A C 1
ATOM 898 O O . ASP A 1 118 ? -5.365 15.927 5.386 1.00 91.69 118 ASP A O 1
ATOM 902 N N . LYS A 1 119 ? -6.428 13.952 5.356 1.00 93.62 119 LYS A N 1
ATOM 903 C CA . LYS A 1 119 ? -5.796 13.391 6.555 1.00 93.62 119 LYS A CA 1
ATOM 904 C C . LYS A 1 119 ? -4.601 12.494 6.250 1.00 93.62 119 LYS A C 1
ATOM 906 O O . LYS A 1 119 ? -4.009 11.952 7.188 1.00 93.62 119 LYS A O 1
ATOM 911 N N . VAL A 1 120 ? -4.263 12.280 4.978 1.00 95.00 120 VAL A N 1
ATOM 912 C CA . VAL A 1 120 ? -3.165 11.402 4.563 1.00 95.00 120 VAL A CA 1
ATOM 913 C C . VAL A 1 120 ? -1.951 12.237 4.188 1.00 95.00 120 VAL A C 1
ATOM 915 O O . VAL A 1 120 ? -2.000 13.094 3.312 1.00 95.00 120 VAL A O 1
ATOM 918 N N . LYS A 1 121 ? -0.812 11.931 4.808 1.00 95.25 121 LYS A N 1
ATOM 919 C CA . LYS A 1 121 ? 0.490 12.451 4.401 1.00 95.25 121 LYS A CA 1
ATOM 920 C C . LYS A 1 121 ? 1.262 11.361 3.671 1.00 95.25 121 LYS A C 1
ATOM 922 O O . LYS A 1 121 ? 1.575 10.334 4.265 1.00 95.25 121 LYS A O 1
ATOM 927 N N . MET A 1 122 ? 1.607 11.608 2.409 1.00 95.19 122 MET A N 1
ATOM 928 C CA . MET A 1 122 ? 2.373 10.681 1.573 1.00 95.19 122 MET A CA 1
ATOM 929 C C . MET A 1 122 ? 3.742 11.270 1.208 1.00 95.19 122 MET A C 1
ATOM 931 O O . MET A 1 122 ? 3.840 12.305 0.540 1.00 95.19 122 MET A O 1
ATOM 935 N N . THR A 1 123 ? 4.809 10.579 1.599 1.00 95.81 123 THR A N 1
ATOM 936 C CA . THR A 1 123 ? 6.185 10.853 1.164 1.00 95.81 123 THR A CA 1
ATOM 937 C C . THR A 1 123 ? 6.615 9.795 0.157 1.00 95.81 123 THR A C 1
ATOM 939 O O . THR A 1 123 ? 6.365 8.608 0.355 1.00 95.81 123 THR A O 1
ATOM 942 N N . VAL A 1 124 ? 7.266 10.236 -0.918 1.00 95.94 124 VAL A N 1
ATOM 943 C CA . VAL A 1 124 ? 7.760 9.380 -1.998 1.00 95.94 124 VAL A CA 1
ATOM 944 C C . VAL A 1 124 ? 9.258 9.609 -2.133 1.00 95.94 124 VAL A C 1
ATOM 946 O O . VAL A 1 124 ? 9.700 10.746 -2.281 1.00 95.94 124 VAL A O 1
ATOM 949 N N . GLU A 1 125 ? 10.023 8.527 -2.088 1.00 97.00 125 GLU A N 1
ATOM 950 C CA . GLU A 1 125 ? 11.471 8.512 -2.257 1.00 97.00 125 GLU A CA 1
ATOM 951 C C . GLU A 1 125 ? 11.818 7.550 -3.397 1.00 97.00 125 GLU A C 1
ATOM 953 O O . GLU A 1 125 ? 11.607 6.337 -3.303 1.00 97.00 125 GLU A O 1
ATOM 958 N N . ASN A 1 126 ? 12.356 8.081 -4.493 1.00 95.69 126 ASN A N 1
ATOM 959 C CA . ASN A 1 126 ? 12.808 7.247 -5.602 1.00 95.69 126 ASN A CA 1
ATOM 960 C C . ASN A 1 126 ? 14.089 6.507 -5.209 1.00 95.69 126 ASN A C 1
ATOM 962 O O . ASN A 1 126 ? 15.036 7.097 -4.692 1.00 95.69 126 ASN A O 1
ATOM 966 N N . THR A 1 127 ? 14.139 5.209 -5.497 1.00 94.12 127 THR A N 1
ATOM 967 C CA . THR A 1 127 ? 15.339 4.388 -5.321 1.00 94.12 127 THR A CA 1
ATOM 968 C C . THR A 1 127 ? 15.904 4.012 -6.687 1.00 94.12 127 THR A C 1
ATOM 970 O O . THR A 1 127 ? 15.222 4.098 -7.708 1.00 94.12 127 THR A O 1
ATOM 973 N N . LYS A 1 128 ? 17.149 3.523 -6.730 1.00 93.56 128 LYS A N 1
ATOM 974 C CA . LYS A 1 128 ? 17.762 3.036 -7.983 1.00 93.56 128 LYS A CA 1
ATOM 975 C C . LYS A 1 128 ? 16.964 1.905 -8.647 1.00 93.56 128 LYS A C 1
ATOM 977 O O . LYS A 1 128 ? 17.108 1.681 -9.841 1.00 93.56 128 LYS A O 1
ATOM 982 N N . ARG A 1 129 ? 16.169 1.169 -7.865 1.00 94.44 129 ARG A N 1
ATOM 983 C CA . ARG A 1 129 ? 15.440 -0.030 -8.298 1.00 94.44 129 ARG A CA 1
ATOM 984 C C . ARG A 1 129 ? 13.924 0.123 -8.224 1.00 94.44 129 ARG A C 1
ATOM 986 O O . ARG A 1 129 ? 13.220 -0.857 -8.434 1.00 94.44 129 ARG A O 1
ATOM 993 N N . GLY A 1 130 ? 13.405 1.309 -7.915 1.00 94.62 130 GLY A N 1
ATOM 994 C CA . GLY A 1 130 ? 11.971 1.517 -7.749 1.00 94.62 130 GLY A CA 1
ATOM 995 C C . GLY A 1 130 ? 11.655 2.724 -6.881 1.00 94.62 130 GLY A C 1
ATOM 996 O O . GLY A 1 130 ? 12.161 3.822 -7.121 1.00 94.62 130 GLY A O 1
ATOM 997 N N . VAL A 1 131 ? 10.786 2.520 -5.892 1.00 97.06 131 VAL A N 1
ATOM 998 C CA . VAL A 1 131 ? 10.212 3.59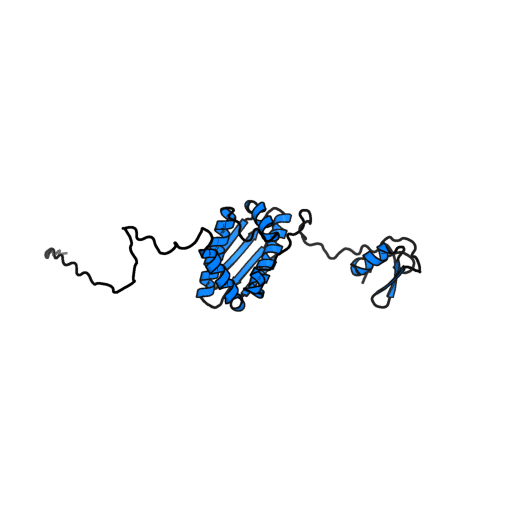6 -5.084 1.00 97.06 131 VAL A CA 1
ATOM 999 C C . VAL A 1 131 ? 9.879 3.125 -3.671 1.00 97.06 131 VAL A C 1
ATOM 1001 O O . VAL A 1 131 ? 9.338 2.034 -3.457 1.00 97.06 131 VAL A O 1
ATOM 1004 N N . LYS A 1 132 ? 10.208 3.970 -2.699 1.00 97.38 132 LYS A N 1
ATOM 1005 C CA . LYS A 1 132 ? 9.813 3.842 -1.304 1.00 97.38 132 LYS A CA 1
ATOM 1006 C C . LYS A 1 132 ? 8.726 4.873 -1.011 1.00 97.38 132 LYS A C 1
ATOM 1008 O O . LYS A 1 132 ? 8.862 6.045 -1.349 1.00 97.38 132 LYS A O 1
ATOM 1013 N N . ILE A 1 133 ? 7.643 4.422 -0.396 1.00 97.31 133 ILE A N 1
ATOM 1014 C CA . ILE A 1 133 ? 6.486 5.239 -0.044 1.00 97.31 133 ILE A CA 1
ATOM 1015 C C . ILE A 1 133 ? 6.272 5.138 1.458 1.00 97.31 133 ILE A C 1
ATOM 1017 O O . ILE A 1 133 ? 6.254 4.038 2.011 1.00 97.31 133 ILE A O 1
ATOM 1021 N N . THR A 1 134 ? 6.053 6.280 2.093 1.00 97.00 134 THR A N 1
ATOM 1022 C CA . THR A 1 134 ? 5.631 6.358 3.489 1.00 97.00 134 THR A CA 1
ATOM 1023 C C . THR A 1 134 ? 4.316 7.114 3.544 1.00 97.00 134 THR A C 1
ATOM 1025 O O . THR A 1 134 ? 4.264 8.287 3.178 1.00 97.00 134 THR A O 1
ATOM 1028 N N . GLU A 1 135 ? 3.261 6.448 4.003 1.00 96.19 135 GLU A N 1
ATOM 1029 C CA . GLU A 1 135 ? 1.929 7.033 4.162 1.00 96.19 135 GLU A CA 1
ATOM 1030 C C . GLU A 1 135 ? 1.565 7.038 5.640 1.00 96.19 135 GLU A C 1
ATOM 1032 O O . GLU A 1 135 ? 1.600 5.994 6.296 1.00 96.19 135 GLU A O 1
ATOM 1037 N N . THR A 1 136 ? 1.226 8.209 6.175 1.00 96.50 136 THR A N 1
ATOM 1038 C CA . THR A 1 136 ? 0.888 8.382 7.590 1.00 96.50 136 THR A CA 1
ATOM 1039 C C . THR A 1 136 ? -0.361 9.226 7.794 1.00 96.50 136 THR A C 1
ATOM 1041 O O . THR A 1 136 ? -0.753 10.019 6.938 1.00 96.50 136 THR A O 1
ATOM 1044 N N . SER A 1 137 ? -0.995 9.047 8.951 1.00 95.88 137 SER A N 1
ATOM 1045 C CA . SER A 1 137 ? -2.105 9.869 9.422 1.00 95.88 137 SER A CA 1
ATOM 1046 C C . SER A 1 137 ? -2.107 9.947 10.948 1.00 95.88 137 SER A C 1
ATOM 1048 O O . SER A 1 137 ? -1.663 9.022 11.631 1.00 95.88 137 SER A O 1
ATOM 1050 N N . SER A 1 138 ? -2.630 11.046 11.491 1.00 93.56 138 SER A N 1
ATOM 1051 C CA . SER A 1 138 ? -2.968 11.163 12.914 1.00 93.56 138 SER A CA 1
ATOM 1052 C C . SER A 1 138 ? -4.324 10.531 13.246 1.00 93.56 138 SER A C 1
ATOM 1054 O O . SER A 1 138 ? -4.590 10.224 14.407 1.00 93.56 138 SER A O 1
ATOM 1056 N N . ASP A 1 139 ? -5.177 10.308 12.241 1.00 93.06 139 ASP A N 1
ATOM 1057 C CA . ASP A 1 139 ? -6.481 9.683 12.414 1.00 93.06 139 ASP A CA 1
ATOM 1058 C C . ASP A 1 139 ? -6.332 8.157 12.417 1.00 93.06 139 ASP A C 1
ATOM 1060 O O . ASP A 1 139 ? -6.023 7.506 11.418 1.00 93.06 139 ASP A O 1
ATOM 1064 N N . ALA A 1 140 ? -6.588 7.592 13.588 1.00 91.00 140 ALA A N 1
ATOM 1065 C CA . ALA A 1 140 ? -6.655 6.176 13.899 1.00 91.00 140 ALA A CA 1
ATOM 1066 C C . ALA A 1 140 ? -7.408 5.320 12.853 1.00 91.00 140 ALA A C 1
ATOM 1068 O O . ALA A 1 140 ? -6.961 4.224 12.503 1.00 91.00 140 ALA A O 1
ATOM 1069 N N . TYR A 1 141 ? -8.533 5.811 12.336 1.00 89.88 141 TYR A N 1
ATOM 1070 C CA . TYR A 1 141 ? -9.312 5.124 11.310 1.00 89.88 141 TYR A CA 1
ATOM 1071 C C . TYR A 1 141 ? -8.638 5.213 9.935 1.00 89.88 141 TYR A C 1
ATOM 1073 O O . TYR A 1 141 ? -8.566 4.222 9.208 1.00 89.88 141 TYR A O 1
ATOM 1081 N N . VAL A 1 142 ? -8.055 6.365 9.603 1.00 93.62 142 VAL A N 1
ATOM 1082 C CA . VAL A 1 142 ? -7.310 6.550 8.349 1.00 93.62 142 VAL A CA 1
ATOM 1083 C C . VAL A 1 142 ? -6.064 5.672 8.315 1.00 93.62 142 VAL A C 1
ATOM 1085 O O . VAL A 1 142 ? -5.796 5.045 7.297 1.00 93.62 142 VAL A O 1
ATOM 1088 N N . VAL A 1 143 ? -5.364 5.492 9.439 1.00 94.19 143 VAL A N 1
ATOM 1089 C CA . VAL A 1 143 ? -4.262 4.517 9.542 1.00 94.19 143 VAL A CA 1
ATOM 1090 C C . VAL A 1 143 ? -4.718 3.108 9.150 1.00 94.19 143 VAL A C 1
ATOM 1092 O O . VAL A 1 143 ? -3.971 2.378 8.497 1.00 94.19 143 VAL A O 1
ATOM 1095 N N . LYS A 1 144 ? -5.948 2.714 9.504 1.00 92.50 144 LYS A N 1
ATOM 1096 C CA . LYS A 1 144 ? -6.505 1.427 9.071 1.00 92.50 144 LYS A CA 1
ATOM 1097 C C . LYS A 1 144 ? -6.828 1.389 7.591 1.00 92.50 144 LYS A C 1
ATOM 1099 O O . LYS A 1 144 ? -6.502 0.391 6.953 1.00 92.50 144 LYS A O 1
ATOM 1104 N N . LEU A 1 145 ? -7.389 2.462 7.041 1.00 94.00 145 LEU A N 1
ATOM 1105 C CA . LEU A 1 145 ? -7.600 2.577 5.598 1.00 94.00 145 LEU A CA 1
ATOM 1106 C C . LEU A 1 145 ? -6.285 2.430 4.827 1.00 94.00 145 LEU A C 1
ATOM 1108 O O . LEU A 1 145 ? -6.244 1.664 3.873 1.00 94.00 145 LEU A O 1
ATOM 1112 N N . LEU A 1 146 ? -5.201 3.070 5.279 1.00 95.06 146 LEU A N 1
ATOM 1113 C CA . LEU A 1 146 ? -3.873 2.950 4.664 1.00 95.06 146 LEU A CA 1
ATOM 1114 C C . LEU A 1 146 ? -3.340 1.512 4.718 1.00 95.06 146 LEU A C 1
ATOM 1116 O O . LEU A 1 146 ? -2.792 1.008 3.741 1.00 95.06 146 LEU A O 1
ATOM 1120 N N . GLN A 1 147 ? -3.538 0.812 5.837 1.00 94.75 147 GLN A N 1
ATOM 1121 C CA . GLN A 1 147 ? -3.126 -0.589 5.977 1.00 94.75 147 GLN A CA 1
ATOM 1122 C C . GLN A 1 147 ? -3.912 -1.524 5.048 1.00 94.75 147 GLN A C 1
ATOM 1124 O O . GLN A 1 147 ? -3.313 -2.398 4.421 1.00 94.75 147 GLN A O 1
ATOM 1129 N N . GLU A 1 148 ? -5.230 -1.349 4.928 1.00 94.81 148 GLU A N 1
ATOM 1130 C CA . GLU A 1 148 ? -6.046 -2.131 3.987 1.00 94.81 148 GLU A CA 1
ATOM 1131 C C . GLU A 1 148 ? -5.740 -1.762 2.530 1.00 94.81 148 GLU A C 1
ATOM 1133 O O . GLU A 1 148 ? -5.606 -2.647 1.685 1.00 94.81 148 GLU A O 1
ATOM 1138 N N . HIS A 1 149 ? -5.515 -0.479 2.242 1.00 94.81 149 HIS A N 1
ATOM 1139 C CA . HIS A 1 149 ? -5.050 -0.013 0.938 1.00 94.81 149 HIS A CA 1
ATOM 1140 C C . HIS A 1 149 ? -3.724 -0.683 0.557 1.00 94.81 149 HIS A C 1
ATOM 1142 O O . HIS A 1 149 ? -3.588 -1.222 -0.542 1.00 94.81 149 HIS A O 1
ATOM 1148 N N . ALA A 1 150 ? -2.767 -0.760 1.485 1.00 95.69 150 ALA A N 1
ATOM 1149 C CA . ALA A 1 150 ? -1.491 -1.424 1.245 1.00 95.69 150 ALA A CA 1
ATOM 1150 C C . ALA A 1 150 ? -1.651 -2.907 0.888 1.00 95.69 150 ALA A C 1
ATOM 1152 O O . ALA A 1 150 ? -0.909 -3.415 0.039 1.00 95.69 150 ALA A O 1
ATOM 1153 N N . LYS A 1 151 ? -2.610 -3.603 1.514 1.00 94.62 151 LYS A N 1
ATOM 1154 C CA . LYS A 1 151 ? -2.937 -4.995 1.182 1.00 94.62 151 LYS A CA 1
ATOM 1155 C C . LYS A 1 151 ? -3.552 -5.101 -0.208 1.00 94.62 151 LYS A C 1
ATOM 1157 O O . LYS A 1 151 ? -3.086 -5.934 -0.976 1.00 94.62 151 LYS A O 1
ATOM 1162 N N . ALA A 1 152 ? -4.513 -4.242 -0.550 1.00 93.50 152 ALA A N 1
ATOM 1163 C CA . ALA A 1 152 ? -5.133 -4.210 -1.876 1.00 93.50 152 ALA A CA 1
ATOM 1164 C C . ALA A 1 152 ? -4.088 -3.985 -2.984 1.00 93.50 152 ALA A C 1
ATOM 1166 O O . ALA A 1 152 ? -4.010 -4.754 -3.939 1.00 93.50 152 ALA A O 1
ATOM 1167 N N . VAL A 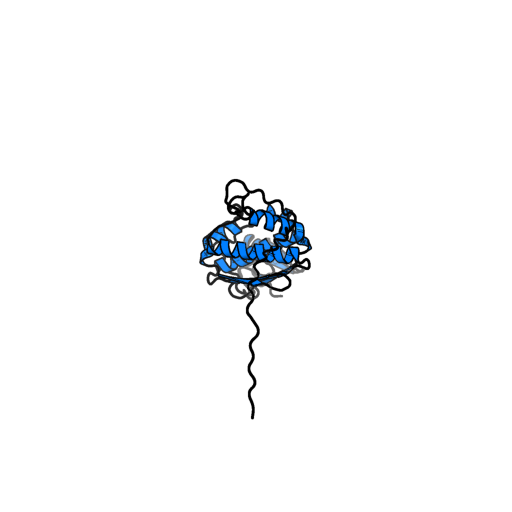1 153 ? -3.189 -3.009 -2.807 1.00 93.75 153 VAL A N 1
ATOM 1168 C CA . VAL A 1 153 ? -2.093 -2.749 -3.759 1.00 93.75 153 VAL A CA 1
ATOM 1169 C C . VAL A 1 153 ? -1.125 -3.933 -3.843 1.00 93.75 153 VAL A C 1
ATOM 1171 O O . VAL A 1 153 ? -0.652 -4.272 -4.926 1.00 93.75 153 VAL A O 1
ATOM 1174 N N . SER A 1 154 ? -0.847 -4.605 -2.722 1.00 94.69 154 SER A N 1
ATOM 1175 C CA . SER A 1 154 ? -0.038 -5.833 -2.726 1.00 94.69 154 SER A CA 1
ATOM 1176 C C . SER A 1 154 ? -0.748 -6.983 -3.453 1.00 94.69 154 SER A C 1
ATOM 1178 O O . SER A 1 154 ? -0.093 -7.750 -4.155 1.00 94.69 154 SER A O 1
ATOM 1180 N N . GLY A 1 155 ? -2.077 -7.060 -3.342 1.00 93.25 155 GLY A N 1
ATOM 1181 C CA . GLY A 1 155 ? -2.931 -7.946 -4.130 1.00 93.25 155 GLY A CA 1
ATOM 1182 C C . GLY A 1 155 ? -2.798 -7.672 -5.623 1.00 93.25 155 GLY A C 1
ATOM 1183 O O . GLY A 1 155 ? -2.539 -8.593 -6.384 1.00 93.25 155 GLY A O 1
ATOM 1184 N N . PHE A 1 156 ? -2.821 -6.411 -6.055 1.00 92.31 156 PHE A N 1
ATOM 1185 C CA . PHE A 1 156 ? -2.626 -6.096 -7.471 1.00 92.31 156 PHE A CA 1
ATOM 1186 C C . PHE A 1 156 ? -1.244 -6.483 -8.009 1.00 92.31 156 PHE A C 1
ATOM 1188 O O . PHE A 1 156 ? -1.128 -6.944 -9.142 1.00 92.31 156 PHE A O 1
ATOM 1195 N N . VAL A 1 157 ? -0.187 -6.331 -7.206 1.00 93.38 157 VAL A N 1
ATOM 1196 C CA . VAL A 1 157 ? 1.153 -6.810 -7.586 1.00 93.38 157 VAL A CA 1
ATOM 1197 C C . VAL A 1 157 ? 1.172 -8.338 -7.695 1.00 93.38 157 VAL A C 1
ATOM 1199 O O . VAL A 1 157 ? 1.834 -8.886 -8.572 1.00 93.38 157 VAL A O 1
ATOM 1202 N N . LYS A 1 158 ? 0.420 -9.047 -6.852 1.00 93.19 158 LYS A N 1
ATOM 1203 C CA . LYS A 1 158 ? 0.322 -10.510 -6.893 1.00 93.19 158 LYS A CA 1
ATOM 1204 C C . LYS A 1 158 ? -0.508 -11.014 -8.081 1.00 93.19 158 LYS A C 1
ATOM 1206 O O . LYS A 1 158 ? -0.058 -11.901 -8.802 1.00 93.19 158 LYS A O 1
ATOM 1211 N N . ASP A 1 159 ? -1.685 -10.436 -8.285 1.00 92.00 159 ASP A N 1
ATOM 1212 C CA . ASP A 1 159 ? -2.725 -10.965 -9.172 1.00 92.00 159 ASP A CA 1
ATOM 1213 C C . ASP A 1 159 ? -2.729 -10.288 -10.558 1.00 92.00 159 ASP A C 1
ATOM 1215 O O . ASP A 1 159 ? -3.368 -10.773 -11.494 1.00 92.00 159 ASP A O 1
ATOM 1219 N N . GLY A 1 160 ? -1.999 -9.178 -10.719 1.00 91.75 160 GLY A N 1
ATOM 1220 C CA . GLY A 1 160 ? -1.851 -8.459 -11.983 1.00 91.75 160 GLY A CA 1
ATOM 1221 C C . GLY A 1 160 ? -3.194 -7.998 -12.550 1.00 91.75 160 GLY A C 1
ATOM 1222 O O . GLY A 1 160 ? -4.036 -7.457 -11.832 1.00 91.75 160 GLY A O 1
ATOM 1223 N N . ILE A 1 161 ? -3.409 -8.240 -13.846 1.00 89.25 161 ILE A N 1
ATOM 1224 C CA . ILE A 1 161 ? -4.636 -7.851 -14.563 1.00 89.25 161 ILE A CA 1
ATOM 1225 C C . ILE A 1 161 ? -5.900 -8.438 -13.914 1.00 89.25 161 ILE A C 1
ATOM 1227 O O . ILE A 1 161 ? -6.926 -7.766 -13.860 1.00 89.25 161 ILE A O 1
ATOM 1231 N N . ALA A 1 162 ? -5.838 -9.652 -13.359 1.00 89.19 162 ALA A N 1
ATOM 1232 C CA . ALA A 1 162 ? -6.997 -10.260 -12.704 1.00 89.19 162 ALA A CA 1
ATOM 1233 C C . ALA A 1 162 ? -7.445 -9.461 -11.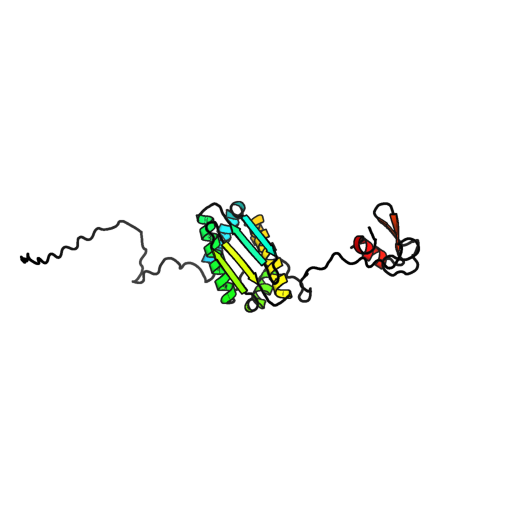466 1.00 89.19 162 ALA A C 1
ATOM 1235 O O . ALA A 1 162 ? -8.642 -9.310 -11.220 1.00 89.19 162 ALA A O 1
ATOM 1236 N N . GLY A 1 163 ? -6.492 -8.877 -10.731 1.00 86.75 163 GLY A N 1
ATOM 1237 C CA . GLY A 1 163 ? -6.770 -8.044 -9.560 1.00 86.75 163 GLY A CA 1
ATOM 1238 C C . GLY A 1 163 ? -7.524 -6.752 -9.892 1.00 86.75 163 GLY A C 1
ATOM 1239 O O . GLY A 1 163 ? -8.191 -6.187 -9.030 1.00 86.75 163 GLY A O 1
ATOM 1240 N N . MET A 1 164 ? -7.494 -6.290 -11.147 1.00 83.50 164 MET A N 1
ATOM 1241 C CA . MET A 1 164 ? -8.125 -5.031 -11.554 1.00 83.50 164 MET A CA 1
ATOM 1242 C C . MET A 1 164 ? -9.634 -4.999 -11.324 1.00 83.50 164 MET A C 1
ATOM 1244 O O . MET A 1 164 ? -10.177 -3.926 -11.071 1.00 83.50 164 MET A O 1
ATOM 1248 N N . HIS A 1 165 ? -10.311 -6.141 -11.394 1.00 83.44 165 HIS A N 1
ATOM 1249 C CA . HIS A 1 165 ? -11.767 -6.226 -11.263 1.00 83.44 165 HIS A CA 1
ATOM 1250 C C . HIS A 1 165 ? -12.219 -6.644 -9.861 1.00 83.44 165 HIS A C 1
ATOM 1252 O O . HIS A 1 165 ? -13.410 -6.818 -9.618 1.00 83.44 165 HIS A O 1
ATOM 1258 N N . VAL A 1 166 ? -11.277 -6.772 -8.925 1.00 86.31 166 VAL A N 1
ATOM 1259 C CA . VAL A 1 166 ? -11.567 -7.124 -7.538 1.00 86.31 166 VAL A CA 1
ATOM 1260 C C . VAL A 1 166 ? -11.937 -5.865 -6.758 1.00 86.31 166 VAL A C 1
ATOM 1262 O O . VAL A 1 166 ? -11.237 -4.851 -6.821 1.00 86.31 166 VAL A O 1
ATOM 1265 N N . SER A 1 167 ? -13.058 -5.947 -6.042 1.00 87.50 167 SER A N 1
ATOM 1266 C CA . SER A 1 167 ? -13.512 -4.938 -5.083 1.00 87.50 167 SER A CA 1
ATOM 1267 C C . SER A 1 167 ? -12.917 -5.214 -3.707 1.00 87.50 167 SER A C 1
ATOM 1269 O O . SER A 1 167 ? -12.803 -6.375 -3.306 1.00 87.50 167 SER A O 1
ATOM 1271 N N . HIS A 1 168 ? -12.586 -4.159 -2.965 1.00 89.69 168 HIS A N 1
ATOM 1272 C CA . HIS A 1 168 ? -12.032 -4.270 -1.625 1.00 89.69 168 HIS A CA 1
ATOM 1273 C C . HIS A 1 168 ? -12.994 -3.631 -0.615 1.00 89.69 168 HIS A C 1
ATOM 1275 O O . HIS A 1 168 ? -13.364 -2.462 -0.752 1.00 89.69 168 HIS A O 1
ATOM 1281 N N . PRO A 1 169 ? -13.427 -4.370 0.421 1.00 85.88 169 PRO A N 1
ATOM 1282 C CA . PRO A 1 169 ? -14.302 -3.802 1.434 1.00 85.88 169 PRO A CA 1
ATOM 1283 C C . PRO A 1 169 ? -13.564 -2.714 2.221 1.00 85.88 169 PRO A C 1
ATOM 1285 O O . PRO A 1 169 ? -12.419 -2.895 2.638 1.00 85.88 169 PRO A O 1
ATOM 1288 N N . ALA A 1 170 ? -14.237 -1.589 2.467 1.00 83.12 170 ALA A N 1
ATOM 1289 C CA . ALA A 1 170 ? -13.739 -0.593 3.404 1.00 83.12 170 ALA A CA 1
ATOM 1290 C C . ALA A 1 170 ? -13.890 -1.118 4.847 1.00 83.12 170 ALA A C 1
ATOM 1292 O O . ALA A 1 170 ? -14.926 -1.706 5.178 1.00 83.12 170 ALA A O 1
ATOM 1293 N N . PRO A 1 171 ? -12.900 -0.903 5.731 1.00 83.75 171 PRO A N 1
ATOM 1294 C CA . PRO A 1 171 ? -13.055 -1.204 7.146 1.00 83.75 171 PRO A CA 1
ATOM 1295 C C . PRO A 1 171 ? -14.213 -0.377 7.739 1.00 83.75 171 PRO A C 1
ATOM 1297 O O . PRO A 1 171 ? -14.369 0.793 7.387 1.00 83.75 171 PRO A O 1
ATOM 1300 N N . PRO A 1 172 ? -15.032 -0.942 8.644 1.00 77.75 172 PRO A N 1
ATOM 1301 C CA . PRO A 1 172 ? -16.157 -0.217 9.222 1.00 77.75 172 PRO A CA 1
ATOM 1302 C C . PRO A 1 172 ? -15.679 0.990 10.039 1.00 77.75 172 PRO A C 1
ATOM 1304 O O . PRO A 1 172 ? -14.778 0.888 10.877 1.00 77.75 172 PRO A O 1
ATOM 1307 N N . LYS A 1 173 ? -16.306 2.148 9.813 1.00 64.81 173 LYS A N 1
ATOM 1308 C CA . LYS A 1 173 ? -16.024 3.396 10.533 1.00 64.81 173 LYS A CA 1
ATOM 1309 C C . LYS A 1 173 ? -16.434 3.221 12.000 1.00 64.81 173 LYS A C 1
ATOM 1311 O O . LYS A 1 173 ? -17.606 3.012 12.289 1.00 64.81 173 LYS A O 1
ATOM 1316 N N . GLY A 1 174 ? -15.460 3.235 12.912 1.00 54.34 174 GLY A N 1
ATOM 1317 C CA . GLY A 1 174 ? -15.654 2.895 14.332 1.00 54.34 174 GLY A CA 1
ATOM 1318 C C . GLY A 1 174 ? -15.002 1.578 14.770 1.00 54.34 174 GLY A C 1
ATOM 1319 O O . GLY A 1 174 ? -14.888 1.329 15.968 1.00 54.34 174 GLY A O 1
ATOM 1320 N N . ALA A 1 175 ? -14.477 0.771 13.839 1.00 44.62 175 ALA A N 1
ATOM 1321 C CA . ALA A 1 175 ? -13.471 -0.225 14.187 1.00 44.62 175 ALA A CA 1
ATOM 1322 C C . ALA A 1 175 ? -12.158 0.509 14.468 1.00 44.62 175 ALA A C 1
ATOM 1324 O O . ALA A 1 175 ? -11.464 0.959 13.554 1.00 44.62 175 ALA A O 1
ATOM 1325 N N . ALA A 1 176 ? -11.859 0.684 15.755 1.00 36.88 176 ALA A N 1
ATOM 1326 C CA . ALA A 1 176 ? -10.612 1.269 16.218 1.00 36.88 176 ALA A CA 1
ATOM 1327 C C . ALA A 1 176 ? -9.412 0.633 15.496 1.00 36.88 176 ALA A C 1
ATOM 1329 O O . ALA A 1 176 ? -9.436 -0.565 15.172 1.00 36.88 176 ALA A O 1
ATOM 1330 N N . PRO A 1 177 ? -8.323 1.386 15.270 1.00 39.66 177 PRO A N 1
ATOM 1331 C CA . PRO A 1 177 ? -7.101 0.770 14.847 1.00 39.66 177 PRO A CA 1
ATOM 1332 C C . PRO A 1 177 ? -6.745 -0.286 15.879 1.00 39.66 177 PRO A C 1
ATOM 1334 O O . PRO A 1 177 ? -6.598 0.012 17.059 1.00 39.66 177 PRO A O 1
ATOM 1337 N N . VAL A 1 178 ? -6.581 -1.523 15.422 1.00 42.56 178 VAL A N 1
ATOM 1338 C CA . VAL A 1 178 ? -5.725 -2.532 16.040 1.00 42.56 178 VAL A CA 1
ATOM 1339 C C . VAL A 1 178 ? -4.305 -1.949 16.131 1.00 42.56 178 VAL A C 1
ATOM 1341 O O . VAL A 1 178 ? -3.415 -2.286 15.353 1.00 42.56 178 VAL A O 1
ATOM 1344 N N . ALA A 1 179 ? -4.144 -0.966 17.015 1.00 37.28 179 ALA A N 1
ATOM 1345 C CA . ALA A 1 179 ? -2.985 -0.771 17.842 1.00 37.28 179 ALA A CA 1
ATOM 1346 C C . ALA A 1 179 ? -2.859 -2.041 18.675 1.00 37.28 179 ALA A C 1
ATOM 1348 O O . ALA A 1 179 ? -3.866 -2.608 19.101 1.00 37.28 179 ALA A O 1
ATOM 1349 N N . LYS A 1 180 ? -1.620 -2.502 18.828 1.00 42.06 180 LYS A N 1
ATOM 1350 C CA . LYS A 1 180 ? -1.214 -3.710 19.547 1.00 42.06 180 LYS A CA 1
ATOM 1351 C C . LYS A 1 180 ? -2.164 -4.056 20.699 1.00 42.06 180 LYS A C 1
ATOM 1353 O O . LYS A 1 180 ? -2.000 -3.566 21.813 1.00 42.06 180 LYS A O 1
ATOM 1358 N N . THR A 1 181 ? -3.127 -4.937 20.452 1.00 31.56 181 THR A N 1
ATOM 1359 C CA . THR A 1 181 ? -3.712 -5.697 21.544 1.00 31.56 181 THR A CA 1
ATOM 1360 C C . THR A 1 181 ? -2.656 -6.739 21.861 1.00 31.56 181 THR A C 1
ATOM 1362 O O . THR A 1 181 ? -2.284 -7.541 21.003 1.00 31.56 181 THR A O 1
ATOM 1365 N N . LYS A 1 182 ? -2.119 -6.683 23.081 1.00 41.50 182 LYS A N 1
ATOM 1366 C CA . LYS A 1 182 ? -1.552 -7.869 23.726 1.00 41.50 182 LYS A CA 1
ATOM 1367 C C . LYS A 1 182 ? -2.495 -9.049 23.444 1.00 41.50 182 LYS A C 1
ATOM 1369 O O . LYS A 1 182 ? -3.704 -8.819 23.328 1.00 41.50 182 LYS A O 1
ATOM 1374 N N . GLU A 1 183 ? -1.945 -10.260 23.307 1.00 42.50 183 GLU A N 1
ATOM 1375 C CA . GLU A 1 183 ? -2.712 -11.519 23.326 1.00 42.50 183 GLU A CA 1
ATOM 1376 C C . GLU A 1 183 ? -3.974 -11.356 24.179 1.00 42.50 183 GLU A C 1
ATOM 1378 O O . GLU A 1 183 ? -3.870 -10.770 25.265 1.00 42.50 183 GLU A O 1
ATOM 1383 N N . PRO A 1 184 ? -5.157 -11.791 23.703 1.00 45.88 184 PRO A N 1
ATOM 1384 C CA . PRO A 1 184 ? -6.382 -11.585 24.453 1.00 45.88 184 PRO A CA 1
ATOM 1385 C C . PRO A 1 184 ? -6.159 -12.151 25.852 1.00 45.88 184 PRO A C 1
ATOM 1387 O O . PRO A 1 184 ? -5.890 -13.342 26.005 1.00 45.88 184 PRO A O 1
ATOM 1390 N N . ALA A 1 185 ? -6.192 -11.268 26.855 1.00 50.38 185 ALA A N 1
ATOM 1391 C CA . ALA A 1 185 ? -6.077 -11.667 28.243 1.00 50.38 185 ALA A CA 1
ATOM 1392 C C . ALA A 1 185 ? -7.091 -12.787 28.468 1.00 50.38 185 ALA A C 1
ATOM 1394 O O . ALA A 1 185 ? -8.241 -12.652 28.056 1.00 50.38 185 ALA A O 1
ATOM 1395 N N . PHE A 1 186 ? -6.650 -13.900 29.043 1.00 53.16 186 PHE A N 1
ATOM 1396 C CA . PHE A 1 186 ? -7.524 -15.002 29.413 1.00 53.16 186 PHE A CA 1
ATOM 1397 C C . PHE A 1 186 ? -8.722 -14.446 30.200 1.00 53.16 186 PHE A C 1
ATOM 1399 O O . PHE A 1 186 ? -8.549 -13.923 31.300 1.00 53.16 186 PHE A O 1
ATOM 1406 N N . VAL A 1 187 ? -9.922 -14.524 29.616 1.00 61.00 187 VAL A N 1
ATOM 1407 C CA . VAL A 1 187 ? -11.174 -14.016 30.217 1.00 61.00 187 VAL A CA 1
ATOM 1408 C C . VAL A 1 187 ? -11.971 -15.165 30.838 1.00 61.00 187 VAL A C 1
ATOM 1410 O O . VAL A 1 187 ? -13.156 -15.021 31.123 1.00 61.00 187 VAL A O 1
ATOM 1413 N N . GLY A 1 188 ? -11.343 -16.332 31.019 1.00 65.81 188 GLY A N 1
ATOM 1414 C CA . GLY A 1 188 ? -12.005 -17.500 31.580 1.00 65.81 188 GLY A CA 1
ATOM 1415 C C . GLY A 1 188 ? -12.443 -17.240 33.021 1.00 65.81 188 GLY A C 1
ATOM 1416 O O . GLY A 1 188 ? -11.606 -16.999 33.891 1.00 65.81 188 GLY A O 1
ATOM 1417 N N . LYS A 1 189 ? -13.756 -17.279 33.261 1.00 73.06 189 LYS A N 1
ATOM 1418 C CA . LYS A 1 189 ? -14.387 -17.077 34.577 1.00 73.06 189 LYS A CA 1
ATOM 1419 C C . LYS A 1 189 ? -14.718 -18.386 35.303 1.00 73.06 189 LYS A C 1
ATOM 1421 O O . LYS A 1 189 ? -15.116 -18.335 36.461 1.00 73.06 189 LYS A O 1
ATOM 1426 N N . GLY A 1 190 ? -14.554 -19.532 34.642 1.00 70.50 190 GLY A N 1
ATOM 1427 C CA . GLY A 1 190 ? -14.873 -20.857 35.177 1.00 70.50 190 GLY A CA 1
ATOM 1428 C C . GLY A 1 190 ? -13.889 -21.939 34.727 1.00 70.50 190 GLY A C 1
ATOM 1429 O O . GLY A 1 190 ? -13.051 -21.713 33.853 1.00 70.50 190 GLY A O 1
ATOM 1430 N N . ASP A 1 191 ? -13.994 -23.107 35.354 1.00 70.88 191 ASP A N 1
ATOM 1431 C CA . ASP A 1 191 ? -13.121 -24.277 35.180 1.00 70.88 191 ASP A CA 1
ATOM 1432 C C . ASP A 1 191 ? -13.465 -25.151 33.960 1.00 70.88 191 ASP A C 1
ATOM 1434 O O . ASP A 1 191 ? -12.661 -25.989 33.557 1.00 70.88 191 ASP A O 1
ATOM 1438 N N . GLY A 1 192 ? -14.631 -24.948 33.337 1.00 70.81 192 GLY A N 1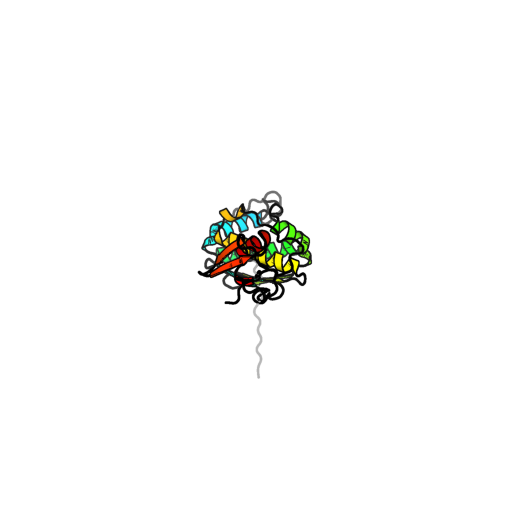
ATOM 1439 C CA . GLY A 1 192 ? -15.071 -25.737 32.186 1.00 70.81 192 GLY A CA 1
ATOM 1440 C C . GLY A 1 192 ? -15.608 -27.118 32.531 1.00 70.81 192 GLY A C 1
ATOM 1441 O O . GLY A 1 192 ? -15.973 -27.856 31.618 1.00 70.81 192 GLY A O 1
ATOM 1442 N N . GLU A 1 193 ? -15.709 -27.453 33.817 1.00 74.31 193 GLU A N 1
ATOM 1443 C CA . GLU A 1 193 ? -16.201 -28.751 34.280 1.00 74.31 193 GLU A CA 1
ATOM 1444 C C . GLU A 1 193 ? -17.430 -28.614 35.181 1.00 74.31 193 GLU A C 1
ATOM 1446 O O . GLU A 1 193 ? -18.421 -29.317 34.968 1.00 74.31 193 GLU A O 1
ATOM 1451 N N . LYS A 1 194 ? -17.384 -27.695 36.152 1.00 74.12 194 LYS A N 1
ATOM 1452 C CA . LYS A 1 194 ? -18.492 -27.379 37.069 1.00 74.12 194 LYS A CA 1
ATOM 1453 C C . LYS A 1 194 ? -19.043 -25.975 36.839 1.00 74.12 194 LYS A C 1
ATOM 1455 O O . LYS A 1 194 ? -20.213 -25.715 37.110 1.00 74.12 194 LYS A O 1
ATOM 1460 N N . THR A 1 195 ? -18.210 -25.085 36.312 1.00 79.31 195 THR A N 1
ATOM 1461 C CA . THR A 1 195 ? -18.507 -23.672 36.082 1.00 79.31 195 THR A CA 1
ATOM 1462 C C . THR A 1 195 ? -18.170 -23.274 34.648 1.00 79.31 195 THR A C 1
ATOM 1464 O O . THR A 1 195 ? -17.156 -23.677 34.076 1.00 79.31 195 THR A O 1
ATOM 1467 N N . CYS A 1 196 ? -19.048 -22.482 34.041 1.00 80.19 196 CYS A N 1
ATOM 1468 C CA . CYS A 1 196 ? -18.954 -22.063 32.652 1.00 80.19 196 CYS A CA 1
ATOM 1469 C C . CYS A 1 196 ? -17.686 -21.215 32.439 1.00 80.19 196 CYS A C 1
ATOM 1471 O O . CYS A 1 196 ? -17.543 -20.183 33.096 1.00 80.19 196 CYS A O 1
ATOM 1473 N N . PRO A 1 197 ? -16.793 -21.551 31.488 1.00 76.75 197 PRO A N 1
ATOM 1474 C CA . PRO A 1 197 ? -15.585 -20.764 31.225 1.00 76.75 197 PRO A CA 1
ATOM 1475 C C . PRO A 1 197 ? -15.883 -19.324 30.808 1.00 76.75 197 PRO A C 1
ATOM 1477 O O . PRO A 1 197 ? -15.061 -18.437 31.004 1.00 76.75 197 PRO A O 1
ATOM 1480 N N . VAL A 1 198 ? -17.058 -19.085 30.223 1.00 77.31 198 VAL A N 1
ATOM 1481 C CA . VAL A 1 198 ? -17.453 -17.777 29.691 1.00 77.31 198 VAL A CA 1
ATOM 1482 C C . VAL A 1 198 ? -18.045 -16.886 30.787 1.00 77.31 198 VAL A C 1
ATOM 1484 O O . VAL A 1 198 ? -17.697 -15.708 30.872 1.00 77.31 198 VAL A O 1
ATOM 1487 N N . THR A 1 199 ? -18.923 -17.430 31.636 1.00 72.94 199 THR A N 1
ATOM 1488 C CA . THR A 1 199 ? -19.705 -16.635 32.602 1.00 72.94 199 THR A CA 1
ATOM 1489 C C . THR A 1 199 ? -19.361 -16.908 34.067 1.00 72.94 199 THR A C 1
ATOM 1491 O O . THR A 1 199 ? -19.542 -16.014 34.888 1.00 72.94 199 THR A O 1
ATOM 1494 N N . GLY A 1 200 ? -18.808 -18.078 34.399 1.00 74.06 200 GLY A N 1
ATOM 1495 C CA . GLY A 1 200 ? -18.572 -18.539 35.775 1.00 74.06 200 GLY A CA 1
ATOM 1496 C C . GLY A 1 200 ? -19.795 -19.189 36.438 1.00 74.06 200 GLY A C 1
ATOM 1497 O O . GLY A 1 200 ? -19.717 -19.616 37.584 1.00 74.06 200 GLY A O 1
ATOM 1498 N N . GLU A 1 201 ? -20.919 -19.285 35.726 1.00 79.00 201 GLU A N 1
ATOM 1499 C CA . GLU A 1 201 ? -22.177 -19.860 36.224 1.00 79.00 201 GLU A CA 1
ATOM 1500 C C . GLU A 1 201 ? -22.181 -21.399 36.188 1.00 79.00 201 GLU A C 1
ATOM 1502 O O . GLU A 1 201 ? -21.367 -21.989 35.470 1.00 79.00 201 GLU A O 1
ATOM 1507 N N . PRO A 1 202 ? -23.100 -22.073 36.909 1.00 81.06 202 PRO A N 1
ATOM 1508 C CA . PRO A 1 202 ? -23.239 -23.527 36.859 1.00 81.06 202 PRO A CA 1
ATOM 1509 C C . PRO A 1 202 ? -23.461 -24.026 35.427 1.00 81.06 202 PRO A C 1
ATOM 1511 O O . PRO A 1 202 ? -24.254 -23.461 34.674 1.00 81.06 202 PRO A O 1
ATOM 1514 N N . VAL A 1 203 ? -22.742 -25.075 35.035 1.00 82.94 203 VAL A N 1
ATOM 1515 C CA . VAL A 1 203 ? -22.828 -25.630 33.676 1.00 82.94 203 VAL A CA 1
ATOM 1516 C C . VAL A 1 203 ? -24.078 -26.483 33.474 1.00 82.94 203 VAL A C 1
ATOM 1518 O O . VAL A 1 203 ? -24.531 -27.168 34.388 1.00 82.94 203 VAL A O 1
ATOM 1521 N N . ASP A 1 204 ? -24.580 -26.502 32.242 1.00 77.69 204 ASP A N 1
ATOM 1522 C CA . ASP A 1 204 ? -25.594 -27.446 31.788 1.00 77.69 204 ASP A CA 1
ATOM 1523 C C . ASP A 1 204 ? -24.894 -28.646 31.127 1.00 77.69 204 ASP A C 1
ATOM 1525 O O . ASP A 1 204 ? -24.078 -28.499 30.212 1.00 77.69 204 ASP A O 1
ATOM 1529 N N . VAL A 1 205 ? -25.208 -29.857 31.592 1.00 75.19 205 VAL A N 1
ATOM 1530 C CA . VAL A 1 205 ? -24.653 -31.108 31.054 1.00 75.19 205 VAL A CA 1
ATOM 1531 C C . VAL A 1 205 ? -25.031 -31.351 29.590 1.00 75.19 205 VAL A C 1
ATOM 1533 O O . VAL A 1 205 ? -24.324 -32.093 28.911 1.00 75.19 205 VAL A O 1
ATOM 1536 N N . ALA A 1 206 ? -26.090 -30.711 29.083 1.00 80.31 206 ALA A N 1
ATOM 1537 C CA . ALA A 1 206 ? -26.489 -30.784 27.680 1.00 80.31 206 ALA A CA 1
ATOM 1538 C C . ALA A 1 206 ? -25.601 -29.932 26.753 1.00 80.31 206 ALA A C 1
ATOM 1540 O O . ALA A 1 206 ? -25.556 -30.170 25.545 1.00 80.31 206 ALA A O 1
ATOM 1541 N N . GLN A 1 207 ? -24.881 -28.942 27.291 1.00 78.81 207 GLN A N 1
ATOM 1542 C CA . GLN A 1 207 ? -24.103 -27.985 26.506 1.00 78.81 207 GLN A CA 1
ATOM 1543 C C . GLN A 1 207 ? -22.607 -28.228 26.704 1.00 78.81 207 GLN A C 1
ATOM 1545 O O . GLN A 1 207 ? -21.970 -27.613 27.554 1.00 78.81 207 GLN A O 1
ATOM 1550 N N . PHE A 1 208 ? -22.020 -29.110 25.894 1.00 81.31 208 PHE A N 1
ATOM 1551 C CA . PHE A 1 208 ? -20.587 -29.407 25.944 1.00 81.31 208 PHE A CA 1
ATOM 1552 C C . PHE A 1 208 ? -19.924 -29.407 24.562 1.00 81.31 208 PHE A C 1
ATOM 1554 O O . PHE A 1 208 ? -20.578 -29.587 23.530 1.00 81.31 208 PHE A O 1
ATOM 1561 N N . VAL A 1 209 ? -18.608 -29.180 24.558 1.00 82.19 209 VAL A N 1
ATOM 1562 C CA . VAL A 1 209 ? -17.712 -29.295 23.398 1.00 82.19 209 VAL A CA 1
ATOM 1563 C C . VAL A 1 209 ? -16.433 -29.994 23.837 1.00 82.19 209 VAL A C 1
ATOM 1565 O O . VAL A 1 209 ? -15.893 -29.711 24.904 1.00 82.19 209 VAL A O 1
ATOM 1568 N N . THR A 1 210 ? -15.916 -30.891 23.003 1.00 80.31 210 THR A N 1
ATOM 1569 C CA . THR A 1 210 ? -14.607 -31.509 23.224 1.00 80.31 210 THR A CA 1
ATOM 1570 C C . THR A 1 210 ? -13.528 -30.667 22.549 1.00 80.31 210 THR A C 1
ATOM 1572 O O . THR A 1 210 ? -13.492 -30.553 21.326 1.00 80.31 210 THR A O 1
ATOM 1575 N N . TRP A 1 211 ? -12.628 -30.080 23.339 1.00 75.50 211 TRP A N 1
ATOM 1576 C CA . TRP A 1 211 ? -11.518 -29.260 22.854 1.00 75.50 211 TRP A CA 1
ATOM 1577 C C . TRP A 1 211 ? -10.190 -29.801 23.387 1.00 75.50 211 TRP A C 1
ATOM 1579 O O . TRP A 1 211 ? -10.007 -29.935 24.596 1.00 75.50 211 TRP A O 1
ATOM 1589 N N . LYS A 1 212 ? -9.254 -30.139 22.487 1.00 72.31 212 LYS A N 1
ATOM 1590 C CA . LYS A 1 212 ? -7.939 -30.735 22.820 1.00 72.31 212 LYS A CA 1
ATOM 1591 C C . LYS A 1 212 ? -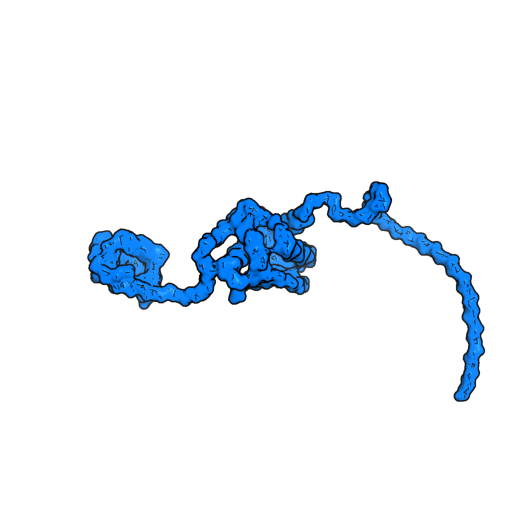8.027 -31.953 23.762 1.00 72.31 212 LYS A C 1
ATOM 1593 O O . LYS A 1 212 ? -7.228 -32.093 24.682 1.00 72.31 212 LYS A O 1
ATOM 1598 N N . GLY A 1 213 ? -9.024 -32.815 23.550 1.00 76.00 213 GLY A N 1
ATOM 1599 C CA . GLY A 1 213 ? -9.235 -34.027 24.353 1.00 76.00 213 GLY A CA 1
ATOM 1600 C C . GLY A 1 213 ? -9.866 -33.796 25.732 1.00 76.00 213 GLY A C 1
ATOM 1601 O O . GLY A 1 213 ? -10.038 -34.757 26.473 1.00 76.00 213 GLY A O 1
ATOM 1602 N N . LYS A 1 214 ? -10.241 -32.556 26.077 1.00 76.06 214 LYS A N 1
ATOM 1603 C CA . LYS A 1 214 ? -10.979 -32.224 27.305 1.00 76.06 214 LYS A CA 1
ATOM 1604 C C . LYS A 1 214 ? -12.413 -31.828 26.966 1.00 76.06 214 LYS A C 1
ATOM 1606 O O . LYS A 1 214 ? -12.646 -31.062 26.031 1.00 76.06 214 LYS A O 1
ATOM 1611 N N . THR A 1 215 ? -13.374 -32.346 27.723 1.00 81.25 215 THR A N 1
ATOM 1612 C CA . THR A 1 215 ? -14.786 -31.967 27.591 1.00 81.25 215 THR A CA 1
ATOM 1613 C C . THR A 1 215 ? -15.034 -30.693 28.383 1.00 81.25 215 THR A C 1
ATOM 1615 O O . THR A 1 215 ? -14.912 -30.693 29.603 1.00 81.25 215 THR A O 1
ATOM 1618 N N . VAL A 1 216 ? -15.384 -29.620 27.681 1.00 81.38 216 VAL A N 1
ATOM 1619 C CA . VAL A 1 216 ? -15.699 -28.313 28.257 1.00 81.38 216 VAL A CA 1
ATOM 1620 C C . VAL A 1 216 ? -17.210 -28.128 28.237 1.00 81.38 216 VAL A C 1
ATOM 1622 O O . VAL A 1 216 ? -17.826 -28.224 27.174 1.00 81.38 216 VAL A O 1
ATOM 1625 N N . LYS A 1 217 ? -17.805 -27.881 29.404 1.00 84.31 217 LYS A N 1
ATOM 1626 C CA . LYS A 1 217 ? -19.247 -27.667 29.576 1.00 84.31 217 LYS A CA 1
ATOM 1627 C C . LYS A 1 217 ? -19.577 -26.179 29.708 1.00 84.31 217 LYS A C 1
ATOM 1629 O O . LYS A 1 217 ? -18.768 -25.387 30.191 1.00 84.31 217 LYS A O 1
ATOM 1634 N N . PHE A 1 218 ? -20.783 -25.804 29.297 1.00 83.69 218 PHE A N 1
ATOM 1635 C CA . PHE A 1 218 ? -21.262 -24.425 29.241 1.00 83.69 218 PHE A CA 1
ATOM 1636 C C . PHE A 1 218 ? -22.628 -24.301 29.911 1.00 83.69 218 PHE A C 1
ATOM 1638 O O . PHE A 1 218 ? -23.396 -25.252 29.936 1.00 83.69 218 PHE A O 1
ATOM 1645 N N . CYS A 1 219 ? -22.958 -23.123 30.439 1.00 83.44 219 CYS A N 1
ATOM 1646 C CA . CYS A 1 219 ? -24.290 -22.872 31.001 1.00 83.44 219 CYS A CA 1
ATOM 1647 C C . CYS A 1 219 ? -25.357 -22.605 29.924 1.00 83.44 219 CYS A C 1
ATOM 1649 O O . CYS A 1 219 ? -26.546 -22.635 30.222 1.00 83.44 219 CYS A O 1
ATOM 1651 N N . CYS A 1 220 ? -24.958 -22.309 28.678 1.00 81.25 220 CYS A N 1
ATOM 1652 C CA . CYS A 1 220 ? -25.885 -21.835 27.655 1.00 81.25 220 CYS A CA 1
ATOM 1653 C C . CYS A 1 220 ? -25.415 -22.106 26.204 1.00 81.25 220 CYS A C 1
ATOM 1655 O O . CYS A 1 220 ? -24.204 -22.122 25.948 1.00 81.25 220 CYS A O 1
ATOM 1657 N N . PRO A 1 221 ? -26.324 -22.252 25.213 1.00 81.75 221 PRO A N 1
ATOM 1658 C CA . PRO A 1 221 ? -25.943 -22.443 23.806 1.00 81.75 221 PRO A CA 1
ATOM 1659 C C . PRO A 1 221 ? -25.146 -21.270 23.221 1.00 81.75 221 PRO A C 1
ATOM 1661 O O . PRO A 1 221 ? -24.231 -21.464 22.421 1.00 81.75 221 PRO A O 1
ATOM 1664 N N . SER A 1 222 ? -25.440 -20.036 23.644 1.00 79.19 222 SER A N 1
ATOM 1665 C CA . SER A 1 222 ? -24.676 -18.858 23.214 1.00 79.19 222 SER A CA 1
ATOM 1666 C C . SER A 1 222 ? -23.251 -18.857 23.780 1.00 79.19 222 SER A C 1
ATOM 1668 O O . SER A 1 222 ? -22.322 -18.426 23.098 1.00 79.19 222 SER A O 1
ATOM 1670 N N . CYS A 1 223 ? -23.052 -19.419 24.974 1.00 80.50 223 CYS A N 1
ATOM 1671 C CA . CYS A 1 223 ? -21.754 -19.608 25.614 1.00 80.50 223 CYS A CA 1
ATOM 1672 C C . CYS A 1 223 ? -20.908 -20.626 24.833 1.00 80.50 223 CYS A C 1
ATOM 1674 O O . CYS A 1 223 ? -19.732 -20.378 24.562 1.00 80.50 223 CYS A O 1
ATOM 1676 N N . LYS A 1 224 ? -21.531 -21.728 24.393 1.00 81.88 224 LYS A N 1
ATOM 1677 C CA . LYS A 1 224 ? -20.918 -22.714 23.493 1.00 81.88 224 LYS A CA 1
ATOM 1678 C C . LYS A 1 224 ? -20.494 -22.079 22.162 1.00 81.88 224 LYS A C 1
ATOM 1680 O O . LYS A 1 224 ? -19.343 -22.216 21.757 1.00 81.88 224 LYS A O 1
ATOM 1685 N N . ALA A 1 225 ? -21.377 -21.310 21.524 1.00 82.31 225 ALA A N 1
ATOM 1686 C CA . ALA A 1 225 ? -21.065 -20.628 20.265 1.00 82.31 225 ALA A CA 1
ATOM 1687 C C . ALA A 1 225 ? -19.955 -19.566 20.414 1.00 82.31 225 ALA A C 1
ATOM 1689 O O . ALA A 1 225 ? -19.143 -19.374 19.508 1.00 82.31 225 ALA A O 1
ATOM 1690 N N . ALA A 1 226 ? -19.897 -18.865 21.553 1.00 78.50 226 ALA A N 1
ATOM 1691 C CA . ALA A 1 226 ? -18.820 -17.923 21.856 1.00 78.50 226 ALA A CA 1
ATOM 1692 C C . ALA A 1 226 ? -17.472 -18.639 22.027 1.00 78.50 226 ALA A C 1
ATOM 1694 O O . ALA A 1 226 ? -16.447 -18.147 21.547 1.00 78.50 226 ALA A O 1
ATOM 1695 N N . PHE A 1 227 ? -17.485 -19.813 22.660 1.00 81.81 227 PHE A N 1
ATOM 1696 C CA . PHE A 1 227 ? -16.308 -20.652 22.832 1.00 81.81 227 PHE A CA 1
ATOM 1697 C C . PHE A 1 227 ? -15.784 -21.205 21.503 1.00 81.81 227 PHE A C 1
ATOM 1699 O O . PHE A 1 227 ? -14.595 -21.082 21.238 1.00 81.81 227 PHE A O 1
ATOM 1706 N N . GLU A 1 228 ? -16.644 -21.736 20.630 1.00 79.56 228 GLU A N 1
ATOM 1707 C CA . GLU A 1 228 ? -16.238 -22.270 19.316 1.00 79.56 228 GLU A CA 1
ATOM 1708 C C . GLU A 1 228 ? -15.582 -21.206 18.419 1.00 79.56 228 GLU A C 1
ATOM 1710 O O . GLU A 1 228 ? -14.657 -21.502 17.666 1.00 79.56 228 GLU A O 1
ATOM 1715 N N . LYS A 1 229 ? -16.007 -19.943 18.539 1.00 80.06 229 LYS A N 1
ATOM 1716 C CA . LYS A 1 229 ? -15.424 -18.821 17.787 1.00 80.06 229 LYS A CA 1
ATOM 1717 C C . LYS A 1 229 ? -14.046 -18.394 18.291 1.00 80.06 229 LYS A C 1
ATOM 1719 O O . LYS A 1 229 ? -13.292 -17.783 17.536 1.00 80.06 229 LYS A O 1
ATOM 1724 N N . ALA A 1 230 ? -13.732 -18.631 19.564 1.00 76.19 230 ALA A N 1
ATOM 1725 C CA . ALA A 1 230 ? -12.480 -18.177 20.163 1.00 76.19 230 ALA A CA 1
ATOM 1726 C C . ALA A 1 230 ? -12.066 -19.017 21.391 1.00 76.19 230 ALA A C 1
ATOM 1728 O O . ALA A 1 230 ? -11.958 -18.472 22.494 1.00 76.19 230 ALA A O 1
ATOM 1729 N N . PRO A 1 231 ? -11.780 -20.320 21.226 1.00 73.88 231 PRO A N 1
ATOM 1730 C CA . PRO A 1 231 ? -11.577 -21.236 22.353 1.00 73.88 231 PRO A CA 1
ATOM 1731 C C . PRO A 1 231 ? -10.328 -20.893 23.179 1.00 73.88 231 PRO A C 1
ATOM 1733 O O . PRO A 1 231 ? -10.293 -21.084 24.394 1.00 73.88 231 PRO A O 1
ATOM 1736 N N . GLU A 1 232 ? -9.317 -20.300 22.542 1.00 75.25 232 GLU A N 1
ATOM 1737 C CA . GLU A 1 232 ? -8.064 -19.875 23.179 1.00 75.25 232 GLU A CA 1
ATOM 1738 C C . GLU A 1 232 ? -8.233 -18.715 24.171 1.00 75.25 232 GLU A C 1
ATOM 1740 O O . GLU A 1 232 ? -7.352 -18.478 24.991 1.00 75.25 232 GLU A O 1
ATOM 1745 N N . LYS A 1 233 ? -9.364 -17.995 24.133 1.00 73.31 233 LYS A N 1
ATOM 1746 C CA . LYS A 1 233 ? -9.638 -16.876 25.053 1.00 73.31 233 LYS A CA 1
ATOM 1747 C C . LYS A 1 233 ? -10.198 -17.326 26.400 1.00 73.31 233 LYS A C 1
ATOM 1749 O O . LYS A 1 233 ? -10.148 -16.565 27.368 1.00 73.31 233 LYS A O 1
ATOM 1754 N N . PHE A 1 234 ? -10.747 -18.539 26.449 1.00 71.94 234 PHE A N 1
ATOM 1755 C CA . PHE A 1 234 ? -11.530 -19.037 27.579 1.00 71.94 234 PHE A CA 1
ATOM 1756 C C . PHE A 1 234 ? -10.860 -20.196 28.320 1.00 71.94 234 PHE A C 1
ATOM 1758 O O . PHE A 1 234 ? -11.307 -20.543 29.407 1.00 71.94 234 PHE A O 1
ATOM 1765 N N . LEU A 1 235 ? -9.776 -20.767 27.780 1.00 67.06 235 LEU A N 1
ATOM 1766 C CA . LEU A 1 235 ? -8.973 -21.790 28.454 1.00 67.06 235 LEU A CA 1
ATOM 1767 C C . LEU A 1 235 ? -7.535 -21.315 28.634 1.00 67.06 235 LEU A C 1
ATOM 1769 O O . LEU A 1 235 ? -6.882 -20.898 27.679 1.00 67.06 235 LEU A O 1
ATOM 1773 N N . LYS A 1 236 ? -7.040 -21.411 29.870 1.00 60.75 236 LYS A N 1
ATOM 1774 C CA . LYS A 1 236 ? -5.613 -21.286 30.169 1.00 60.75 236 LYS A CA 1
ATOM 1775 C C . LYS A 1 236 ? -4.912 -22.477 29.509 1.00 60.75 236 LYS A C 1
ATOM 1777 O O . LYS A 1 236 ? -5.429 -23.593 29.581 1.00 60.75 236 LYS A O 1
ATOM 1782 N N . LYS A 1 237 ? -3.805 -22.204 28.810 1.00 55.66 237 LYS A N 1
ATOM 1783 C CA . LYS A 1 237 ? -2.928 -23.239 28.242 1.00 55.66 237 LYS A CA 1
ATOM 1784 C C . LYS A 1 237 ? -2.436 -24.182 29.333 1.00 55.66 237 LYS A C 1
ATOM 1786 O O . LYS A 1 237 ? -2.175 -23.679 30.448 1.00 55.66 237 LYS A O 1
#

Radius of gyration: 31.97 Å; chains: 1; bounding box: 88×77×80 Å

Secondary structure (DSSP, 8-state):
-------------------PPP-------TT----S--SS-TTHHHHHHHHHHHHTGGGEEEEEEEETTEEEEEEEESSHHHHHHHHHHHHHHHHHHHTT----TTSHHHHHHHTTGGG-EEEEEEETTEEEEEEE-SSHHHHHHHHHHHHHHHHHHHHGGGGGG---PPPPTT--------S------S-SSSB-TTT-SBPEEEEEEEETTEEEEESSHHHHHHHHH-GGGTS--